Protein AF-A0A920UH11-F1 (afdb_monomer)

Radius of gyration: 22.82 Å; Cα contacts (8 Å, |Δi|>4): 153; chains: 1; bounding box: 63×45×61 Å

Foldseek 3Di:
DDQPCVPDDDDDDPQDPPDDDSGDDAAQQDPVSVVRCVVSVPDHDDQADPVQAGDQVPPPRHRPHPVVCVVVVVVVCVVVVNDPDDDDDDDDFDADPPPRHGDTRHDDDFDWDQLVVCLVVVLVVLVVDDDVVPCCSCPVVNVCSVVDDIDGDDDPDDDDDDQQWDADPVGDIDGQPDPVSVQVVVVHDDD

Nearest PDB structures (foldseek):
  8c9d-assembly1_A  TM=9.570E-01  e=4.163E-14  Priestia megaterium
  8c8w-assembly1_A  TM=9.547E-01  e=8.029E-14  Priestia megaterium
  8c8v-assembly1_A  TM=9.564E-01  e=8.574E-14  Priestia megaterium NBRC 15308 = ATCC 14581
  7d5c-assembly1_A  TM=7.296E-01  e=5.800E-15  Saccharomyces cerevisiae S288C
  8c8u-assembly1_A  TM=7.149E-01  e=2.014E-13  Priestia megaterium

Secondary structure (DSSP, 8-state):
---TTTT-PPP-S---SSSTTS-----TTSHHHHHHHHHTTPPP---B-TTSBB-GGGGGGTT-BHHHHHHHHHHHHHHTT--S----------B-TTT-PBP--------EE--GGGHHHHHHHHTTS--SSTHHHHTHHHHHHHTPPPEE-----SSSPPP-EEE-TT--EEE---HHHHHHHHTS---

Sequence (191 aa):
MDSDHEWSVQLDNYVSDDSGTGLVHLACFGEDDVRIFQRENIPVFDPVDDEGNFLDYMGFIARKNIKDADKLIIQRLKEEGKMFLHETIQHSYPFCWRTDTPLIYKPISTWFVNVEAIKEKMYTHNKTVHWVPGHIRDGRFGKWLENARDWAISRNRFWGTPIPVWKSEDSKVLCVGSVEELEKLTGGKNQ

pLDDT: mean 91.64, std 8.7, range [41.75, 97.62]

Structure (mmCIF, N/CA/C/O backbone):
data_AF-A0A920UH11-F1
#
_entry.id   AF-A0A920UH11-F1
#
loop_
_atom_site.group_PDB
_atom_site.id
_atom_site.type_symbol
_atom_site.label_atom_id
_atom_site.label_alt_id
_atom_site.label_comp_id
_atom_site.label_asym_id
_atom_site.label_entity_id
_atom_site.label_seq_id
_atom_site.pdbx_PDB_ins_code
_atom_site.Cartn_x
_atom_site.Cartn_y
_atom_site.Cartn_z
_atom_site.occupancy
_atom_site.B_iso_or_equiv
_atom_site.auth_seq_id
_atom_site.auth_comp_id
_atom_site.auth_asym_id
_atom_site.auth_atom_id
_atom_site.pdbx_PDB_model_num
ATOM 1 N N . MET A 1 1 ? 0.953 21.624 11.795 1.00 42.09 1 MET A N 1
ATOM 2 C CA . MET A 1 1 ? 0.172 22.503 10.907 1.00 42.09 1 MET A CA 1
ATOM 3 C C . MET A 1 1 ? -1.150 21.797 10.825 1.00 42.09 1 MET A C 1
ATOM 5 O O . MET A 1 1 ? -1.257 20.893 10.013 1.00 42.09 1 MET A O 1
ATOM 9 N N . ASP A 1 2 ? -2.044 22.105 11.759 1.00 49.00 2 ASP A N 1
ATOM 10 C CA . ASP A 1 2 ? -3.350 21.457 11.825 1.00 49.00 2 ASP A CA 1
ATOM 11 C C . ASP A 1 2 ? -4.156 21.993 10.645 1.00 49.00 2 ASP A C 1
ATOM 13 O O . ASP A 1 2 ? -4.376 23.203 10.538 1.00 49.00 2 ASP A O 1
ATOM 17 N N . SER A 1 3 ? -4.499 21.125 9.701 1.00 58.59 3 SER A N 1
ATOM 18 C CA . SER A 1 3 ? -5.515 21.464 8.710 1.00 58.59 3 SER A CA 1
ATOM 19 C C . SER A 1 3 ? -6.878 21.482 9.406 1.00 58.59 3 SER A C 1
ATOM 21 O O . SER A 1 3 ? -7.161 20.616 10.233 1.00 58.59 3 SER A O 1
ATOM 23 N N . ASP A 1 4 ? -7.764 22.411 9.037 1.00 63.53 4 ASP A N 1
ATOM 24 C CA . ASP A 1 4 ? -9.154 22.446 9.537 1.00 63.53 4 ASP A CA 1
ATOM 25 C C . ASP A 1 4 ? -9.953 21.167 9.183 1.00 63.53 4 ASP A C 1
ATOM 27 O O . ASP A 1 4 ? -11.093 20.986 9.612 1.00 63.53 4 ASP A O 1
ATOM 31 N N . HIS A 1 5 ? -9.356 20.271 8.391 1.00 69.62 5 HIS A N 1
ATOM 32 C CA . HIS A 1 5 ? -9.914 18.998 7.958 1.00 69.62 5 HIS A CA 1
ATOM 33 C C . HIS A 1 5 ? -9.485 17.808 8.830 1.00 69.62 5 HIS A C 1
ATOM 35 O O . HIS A 1 5 ? -10.079 16.729 8.715 1.00 69.62 5 HIS A O 1
ATOM 41 N N . GLU A 1 6 ? -8.511 17.977 9.728 1.00 70.56 6 GLU A N 1
ATOM 42 C CA . GLU A 1 6 ? -8.125 16.935 10.678 1.00 70.56 6 GLU A CA 1
ATOM 43 C C . GLU A 1 6 ? -9.295 16.613 11.619 1.00 70.56 6 GLU A C 1
ATOM 45 O O . GLU A 1 6 ? -9.895 17.497 12.225 1.00 70.56 6 GLU A O 1
ATOM 50 N N . TRP A 1 7 ? -9.638 15.324 11.730 1.00 82.56 7 TRP A N 1
ATOM 51 C CA . TRP A 1 7 ? -10.751 14.827 12.559 1.00 82.56 7 TRP A CA 1
ATOM 52 C C . TRP A 1 7 ? -12.154 15.283 12.120 1.00 82.56 7 TRP A C 1
ATOM 54 O O . TRP A 1 7 ? -13.072 15.361 12.938 1.00 82.56 7 TRP A O 1
ATOM 64 N N . SER A 1 8 ? -12.344 15.534 10.823 1.00 89.00 8 SER A N 1
ATOM 65 C CA . SER A 1 8 ? -13.648 15.845 10.222 1.00 89.00 8 SER A CA 1
ATOM 66 C C . SER A 1 8 ? -14.158 14.720 9.309 1.00 89.00 8 SER A C 1
ATOM 68 O O . SER A 1 8 ? -13.397 13.861 8.860 1.00 89.00 8 SER A O 1
ATOM 70 N N . VAL A 1 9 ? -15.470 14.698 9.049 1.00 92.56 9 VAL A N 1
ATOM 71 C CA . VAL A 1 9 ? -16.088 13.717 8.143 1.00 92.56 9 VAL A CA 1
ATOM 72 C C . VAL A 1 9 ? -15.814 14.117 6.699 1.00 92.56 9 VAL A C 1
ATOM 74 O O . VAL A 1 9 ? -16.154 15.226 6.291 1.00 92.56 9 VAL A O 1
ATOM 77 N N . GLN A 1 10 ? -15.258 13.186 5.927 1.00 93.38 10 GLN A N 1
ATOM 78 C CA . GLN A 1 10 ? -14.984 13.372 4.507 1.00 93.38 10 GLN A CA 1
ATOM 79 C C . GLN A 1 10 ? -16.017 12.649 3.651 1.00 93.38 10 GLN A C 1
ATOM 81 O O . GLN A 1 10 ? -16.439 11.538 3.969 1.00 93.38 10 GLN A O 1
ATOM 86 N N . LEU A 1 11 ? -16.410 13.285 2.548 1.00 92.88 11 LEU A N 1
ATOM 87 C CA . LEU A 1 11 ? -17.305 12.687 1.563 1.00 92.88 11 LEU A CA 1
ATOM 88 C C . LEU A 1 11 ? -16.487 11.970 0.492 1.00 92.88 11 LEU A C 1
ATOM 90 O O . LEU A 1 11 ? -15.536 12.534 -0.056 1.00 92.88 11 LEU A O 1
ATOM 94 N N . ASP A 1 12 ? -16.869 10.738 0.172 1.00 93.75 12 ASP A N 1
ATOM 95 C CA . ASP A 1 12 ? -16.321 9.999 -0.957 1.00 93.75 12 ASP A CA 1
ATOM 96 C C . ASP A 1 12 ? -17.316 8.945 -1.463 1.00 93.75 12 ASP A C 1
ATOM 98 O O . ASP A 1 12 ? -18.216 8.530 -0.737 1.00 93.75 12 ASP A O 1
ATOM 102 N N . ASN A 1 13 ? -17.152 8.523 -2.716 1.00 92.69 13 ASN A N 1
ATOM 103 C CA . ASN A 1 13 ? -18.063 7.602 -3.394 1.00 92.69 13 ASN A CA 1
ATOM 104 C C . ASN A 1 13 ? -17.600 6.138 -3.321 1.00 92.69 13 ASN A C 1
ATOM 106 O O . ASN A 1 13 ? -18.297 5.271 -3.838 1.00 92.69 13 ASN A O 1
ATOM 110 N N . TYR A 1 14 ? -16.429 5.850 -2.737 1.00 92.62 14 TYR A N 1
ATOM 111 C CA . TYR A 1 14 ? -15.944 4.467 -2.603 1.00 92.62 14 TYR A CA 1
ATOM 112 C C . TYR A 1 14 ? -16.672 3.673 -1.504 1.00 92.62 14 TYR A C 1
ATOM 114 O O . TYR A 1 14 ? -16.590 2.447 -1.475 1.00 92.62 14 TYR A O 1
ATOM 122 N N . VAL A 1 15 ? -17.372 4.364 -0.599 1.00 92.94 15 VAL A N 1
ATOM 123 C CA . VAL A 1 15 ? -18.120 3.743 0.498 1.00 92.94 15 VAL A CA 1
ATOM 124 C C . VAL A 1 15 ? -19.379 3.070 -0.048 1.00 92.94 15 VAL A C 1
ATOM 126 O O . VAL A 1 15 ? -20.168 3.692 -0.758 1.00 92.94 15 VAL A O 1
ATOM 129 N N . SER A 1 16 ? -19.571 1.804 0.311 1.00 91.69 16 SER A N 1
ATOM 130 C CA . SER A 1 16 ? -20.694 0.964 -0.107 1.00 91.69 16 SER A CA 1
ATOM 131 C C . SER A 1 16 ? -21.642 0.637 1.053 1.00 91.69 16 SER A C 1
ATOM 133 O O . SER A 1 16 ? -21.318 0.826 2.227 1.00 91.69 16 SER A O 1
ATOM 135 N N . ASP A 1 17 ? -22.835 0.142 0.719 1.00 92.12 17 ASP A N 1
ATOM 136 C CA . ASP A 1 17 ? -23.864 -0.326 1.656 1.00 92.12 17 ASP A CA 1
ATOM 137 C C . ASP A 1 17 ? -23.875 -1.858 1.836 1.00 92.12 17 ASP A C 1
ATOM 139 O O . ASP A 1 17 ? -24.726 -2.403 2.539 1.00 92.12 17 ASP A O 1
ATOM 143 N N . ASP A 1 18 ? -22.919 -2.559 1.224 1.00 91.81 18 ASP A N 1
ATOM 144 C CA . ASP A 1 18 ? -22.803 -4.019 1.251 1.00 91.81 18 ASP A CA 1
ATOM 145 C C . ASP A 1 18 ? -22.016 -4.558 2.460 1.00 91.81 18 ASP A C 1
ATOM 147 O O . ASP A 1 18 ? -22.074 -5.755 2.751 1.00 91.81 18 ASP A O 1
ATOM 151 N N . SER A 1 19 ? -21.280 -3.697 3.172 1.00 87.06 19 SER A N 1
ATOM 152 C CA . SER A 1 19 ? -20.404 -4.085 4.278 1.00 87.06 19 SER A CA 1
ATOM 153 C C . SER A 1 19 ? -20.164 -2.944 5.275 1.00 87.06 19 SER A C 1
ATOM 155 O O . SER A 1 19 ? -20.128 -1.766 4.926 1.00 87.06 19 SER A O 1
ATOM 157 N N . GLY A 1 20 ? -19.945 -3.302 6.543 1.00 90.75 20 GLY A N 1
ATOM 158 C CA . GLY A 1 20 ? -19.651 -2.347 7.611 1.00 90.75 20 GLY A CA 1
ATOM 159 C C . GLY A 1 20 ? -20.877 -1.542 8.046 1.00 90.75 20 GLY A C 1
ATOM 160 O O . GLY A 1 20 ? -21.952 -2.096 8.259 1.00 90.75 20 GLY A O 1
ATOM 161 N N . THR A 1 21 ? -20.697 -0.237 8.253 1.00 93.56 21 THR A N 1
ATOM 162 C CA . THR A 1 21 ? -21.722 0.662 8.821 1.00 93.56 21 THR A CA 1
ATOM 163 C C . THR A 1 21 ? -22.075 1.841 7.911 1.00 93.56 21 THR A C 1
ATOM 165 O O . THR A 1 21 ? -22.854 2.704 8.313 1.00 93.56 21 THR A O 1
ATOM 168 N N . GLY A 1 22 ? -21.472 1.927 6.721 1.00 93.69 22 GLY A N 1
ATOM 169 C CA . GLY A 1 22 ? -21.525 3.120 5.867 1.00 93.69 22 GLY A CA 1
ATOM 170 C C . GLY A 1 22 ? -20.644 4.285 6.348 1.00 93.69 22 GLY A C 1
ATOM 171 O O . GLY A 1 22 ? -20.637 5.341 5.723 1.00 93.69 22 GLY A O 1
ATOM 172 N N . LEU A 1 23 ? -19.884 4.108 7.437 1.00 93.31 23 LEU A N 1
ATOM 173 C CA . LEU A 1 23 ? -18.841 5.032 7.893 1.00 93.31 23 LEU A CA 1
ATOM 174 C C . LEU A 1 23 ? -17.500 4.297 7.935 1.00 93.31 23 LEU A C 1
ATOM 176 O O . LEU A 1 23 ? -17.377 3.266 8.597 1.00 93.31 23 LEU A O 1
ATOM 180 N N . VAL A 1 24 ? -16.492 4.841 7.253 1.00 95.50 24 VAL A N 1
ATOM 181 C CA . VAL A 1 24 ? -15.170 4.215 7.125 1.00 95.50 24 VAL A CA 1
ATOM 182 C C . VAL A 1 24 ? -14.122 5.057 7.847 1.00 95.50 24 VAL A C 1
ATOM 184 O O . VAL A 1 24 ? -14.056 6.274 7.680 1.00 95.50 24 VAL A O 1
ATOM 187 N N . HIS A 1 25 ? -13.316 4.407 8.688 1.00 94.75 25 HIS A N 1
ATOM 188 C CA . HIS A 1 25 ? -12.160 5.037 9.320 1.00 94.75 25 HIS A CA 1
ATOM 189 C C . HIS A 1 25 ? -11.059 5.259 8.279 1.00 94.75 25 HIS A C 1
ATOM 191 O O . HIS A 1 25 ? -10.667 4.306 7.614 1.00 94.75 25 HIS A O 1
ATOM 197 N N . LEU A 1 26 ? -10.549 6.489 8.184 1.00 94.00 26 LEU A N 1
ATOM 198 C CA . LEU A 1 26 ? -9.452 6.838 7.282 1.00 94.00 26 LEU A CA 1
ATOM 199 C C . LEU A 1 26 ? -8.096 6.742 7.991 1.00 94.00 26 LEU A C 1
ATOM 201 O O . LEU A 1 26 ? -7.896 7.365 9.039 1.00 94.00 26 LEU A O 1
ATOM 205 N N . ALA A 1 27 ? -7.150 6.027 7.384 1.00 93.25 27 ALA A N 1
ATOM 206 C CA . ALA A 1 27 ? -5.756 5.951 7.812 1.00 93.25 27 ALA A CA 1
ATOM 207 C C . ALA A 1 27 ? -4.816 5.866 6.598 1.00 93.25 27 ALA A C 1
ATOM 209 O O . ALA A 1 27 ? -5.194 5.408 5.531 1.00 93.25 27 ALA A O 1
ATOM 210 N N . CYS A 1 28 ? -3.536 6.217 6.740 1.00 92.50 28 CYS A N 1
ATOM 211 C CA . CYS A 1 28 ? -2.596 6.229 5.605 1.00 92.50 28 CYS A CA 1
ATOM 212 C C . CYS A 1 28 ? -2.277 4.849 4.983 1.00 92.50 28 CYS A C 1
ATOM 214 O O . CYS A 1 28 ? -1.432 4.746 4.096 1.00 92.50 28 CYS A O 1
ATOM 216 N N . PHE A 1 29 ? -2.937 3.790 5.444 1.00 94.38 29 PHE A N 1
ATOM 217 C CA . PHE A 1 29 ? -2.728 2.405 5.042 1.00 94.38 29 PHE A CA 1
ATOM 218 C C . PHE A 1 29 ? -3.703 1.946 3.940 1.00 94.38 29 PHE A C 1
ATOM 220 O O . PHE A 1 29 ? -3.725 0.766 3.608 1.00 94.38 29 PHE A O 1
ATOM 227 N N . GLY A 1 30 ? -4.508 2.845 3.365 1.00 93.06 30 GLY A N 1
ATOM 228 C CA . GLY A 1 30 ? -5.379 2.579 2.213 1.00 93.06 30 GLY A CA 1
ATOM 229 C C . GLY A 1 30 ? -5.082 3.514 1.036 1.00 93.06 30 GLY A C 1
ATOM 230 O O . GLY A 1 30 ? -4.747 4.678 1.237 1.00 93.06 30 GLY A O 1
ATOM 231 N N . GLU A 1 31 ? -5.211 3.024 -0.202 1.00 91.69 31 GLU A N 1
ATOM 232 C CA . GLU A 1 31 ? -5.031 3.855 -1.409 1.00 91.69 31 GLU A CA 1
ATOM 233 C C . GLU A 1 31 ? -6.079 4.979 -1.473 1.00 91.69 31 GLU A C 1
ATOM 235 O O . GLU A 1 31 ? -5.727 6.143 -1.677 1.00 91.69 31 GLU A O 1
ATOM 240 N N . ASP A 1 32 ? -7.351 4.646 -1.232 1.00 93.69 32 ASP A N 1
ATOM 241 C CA . ASP A 1 32 ? -8.444 5.621 -1.184 1.00 93.69 32 ASP A CA 1
ATOM 242 C C . ASP A 1 32 ? -8.276 6.637 -0.049 1.00 93.69 32 ASP A C 1
ATOM 244 O O . ASP A 1 32 ? -8.509 7.830 -0.247 1.00 93.69 32 ASP A O 1
ATOM 248 N N . ASP A 1 33 ? -7.789 6.197 1.109 1.00 94.12 33 ASP A N 1
ATOM 249 C CA . ASP A 1 33 ? -7.547 7.065 2.259 1.00 94.12 33 ASP A CA 1
ATOM 250 C C . ASP A 1 33 ? -6.440 8.080 1.958 1.00 94.12 33 ASP A C 1
ATOM 252 O O . ASP A 1 33 ? -6.604 9.275 2.204 1.00 94.12 33 ASP A O 1
ATOM 256 N N . VAL A 1 34 ? -5.334 7.634 1.349 1.00 92.31 34 VAL A N 1
ATOM 257 C CA . VAL A 1 34 ? -4.245 8.523 0.916 1.00 92.31 34 VAL A CA 1
ATOM 258 C C . VAL A 1 34 ? -4.724 9.491 -0.168 1.00 92.31 34 VAL A C 1
ATOM 260 O O . VAL A 1 34 ? -4.355 10.666 -0.134 1.00 92.31 34 VAL A O 1
ATOM 263 N N . ARG A 1 35 ? -5.580 9.050 -1.099 1.00 93.69 35 ARG A N 1
ATOM 264 C CA . ARG A 1 35 ? -6.206 9.932 -2.099 1.00 93.69 35 ARG A CA 1
ATOM 265 C C . ARG A 1 35 ? -7.044 11.027 -1.435 1.00 93.69 35 ARG A C 1
ATOM 267 O O . ARG A 1 35 ? -6.962 12.183 -1.848 1.00 93.69 35 ARG A O 1
ATOM 274 N N . ILE A 1 36 ? -7.831 10.689 -0.412 1.00 93.62 36 ILE A N 1
ATOM 275 C CA .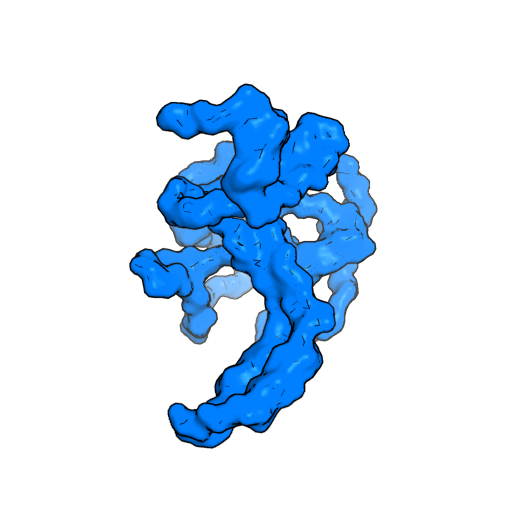 ILE A 1 36 ? -8.615 11.668 0.356 1.00 93.62 36 ILE A CA 1
ATOM 276 C C . ILE A 1 36 ? -7.687 12.602 1.132 1.00 93.62 36 ILE A C 1
ATOM 278 O O . ILE A 1 36 ? -7.887 13.813 1.098 1.00 93.62 36 ILE A O 1
ATOM 282 N N . PHE A 1 37 ? -6.631 12.076 1.758 1.00 92.94 37 PHE A N 1
ATOM 283 C CA . PHE A 1 37 ? -5.662 12.898 2.481 1.00 92.94 37 PHE A CA 1
ATOM 284 C C . PHE A 1 37 ? -5.003 13.927 1.562 1.00 92.94 37 PHE A C 1
ATOM 286 O O . PHE A 1 37 ? -4.892 15.092 1.924 1.00 92.94 37 PHE A O 1
ATOM 293 N N . GLN A 1 38 ? -4.635 13.535 0.343 1.00 91.81 38 GLN A N 1
ATOM 294 C CA . GLN A 1 38 ? -4.093 14.458 -0.654 1.00 91.81 38 GLN A CA 1
ATOM 295 C C . GLN A 1 38 ? -5.121 15.499 -1.109 1.00 91.81 38 GLN A C 1
ATOM 297 O O . GLN A 1 38 ? -4.780 16.674 -1.226 1.00 91.81 38 GLN A O 1
ATOM 302 N N . ARG A 1 39 ? -6.371 15.082 -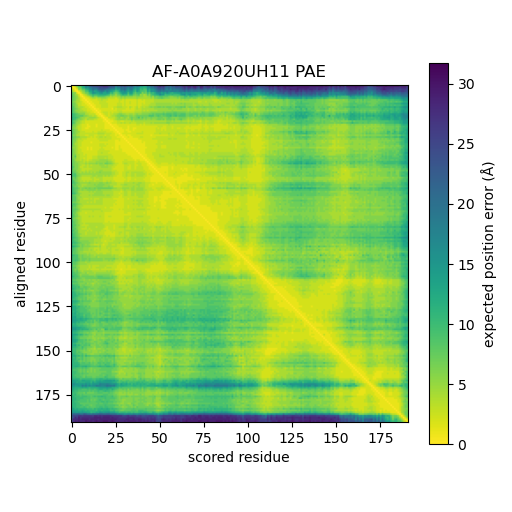1.361 1.00 93.12 39 ARG A N 1
ATOM 303 C CA . ARG A 1 39 ? -7.455 15.974 -1.803 1.00 93.12 39 ARG A CA 1
ATOM 304 C C . ARG A 1 39 ? -7.756 17.063 -0.774 1.00 93.12 39 ARG A C 1
ATOM 306 O O . ARG A 1 39 ? -7.920 18.217 -1.151 1.00 93.12 39 ARG A O 1
ATOM 313 N N . GLU A 1 40 ? -7.815 16.681 0.496 1.00 92.06 40 GLU A N 1
ATOM 314 C CA . GLU A 1 40 ? -8.193 17.550 1.619 1.00 92.06 40 GLU A CA 1
ATOM 315 C C . GLU A 1 40 ? -6.978 18.164 2.334 1.00 92.06 40 GLU A C 1
ATOM 317 O O . GLU A 1 40 ? -7.123 18.853 3.341 1.00 92.06 40 GLU A O 1
ATOM 322 N N . ASN A 1 41 ? -5.766 17.915 1.822 1.00 90.94 41 ASN A N 1
ATOM 323 C CA . ASN A 1 41 ? -4.502 18.367 2.405 1.00 90.94 41 ASN A CA 1
ATOM 324 C C . ASN A 1 41 ? -4.313 17.943 3.881 1.00 90.94 41 ASN A C 1
ATOM 326 O O . ASN A 1 41 ? -3.781 18.696 4.698 1.00 90.94 41 ASN A O 1
ATOM 330 N N . ILE A 1 42 ? -4.742 16.724 4.212 1.00 90.62 42 ILE A N 1
ATOM 331 C CA . ILE A 1 42 ? -4.547 16.099 5.523 1.00 90.62 42 ILE A CA 1
ATOM 332 C C . ILE A 1 42 ? -3.130 15.500 5.573 1.00 90.62 42 ILE A C 1
ATOM 334 O O . ILE A 1 42 ? -2.731 14.775 4.653 1.00 90.62 42 ILE A O 1
ATOM 338 N N . PRO A 1 43 ? -2.346 15.763 6.632 1.00 89.69 43 PRO A N 1
ATOM 339 C CA . PRO A 1 43 ? -1.007 15.208 6.761 1.00 89.69 43 PRO A CA 1
ATOM 340 C C . PRO A 1 43 ? -1.036 13.681 6.916 1.00 89.69 43 PRO A C 1
ATOM 342 O O . PRO A 1 43 ? -1.820 13.114 7.676 1.00 89.69 43 PRO A O 1
ATOM 345 N N . VAL A 1 44 ? -0.119 13.005 6.222 1.00 89.44 44 VAL A N 1
ATOM 346 C CA . VAL A 1 44 ? 0.083 11.560 6.366 1.00 89.44 44 VAL A CA 1
ATOM 347 C C . VAL A 1 44 ? 0.794 11.281 7.688 1.00 89.44 44 VAL A C 1
ATOM 349 O O . VAL A 1 44 ? 1.923 11.723 7.903 1.00 89.44 44 VAL A O 1
ATOM 352 N N . PHE A 1 45 ? 0.144 10.506 8.551 1.00 89.44 45 PHE A N 1
ATOM 353 C CA . PHE A 1 45 ? 0.707 10.036 9.810 1.00 89.44 45 PHE A CA 1
ATOM 354 C C . PHE A 1 45 ? 0.925 8.526 9.755 1.00 89.44 45 PHE A C 1
ATOM 356 O O . PHE A 1 45 ? -0.036 7.757 9.728 1.00 89.44 45 PHE A O 1
ATOM 363 N N . ASP A 1 46 ? 2.191 8.113 9.739 1.00 93.50 46 ASP A N 1
ATOM 364 C CA . ASP A 1 46 ? 2.596 6.710 9.713 1.00 93.50 46 ASP A CA 1
ATOM 365 C C . ASP A 1 46 ? 3.295 6.323 11.034 1.00 93.50 46 ASP A C 1
ATOM 367 O O . ASP A 1 46 ? 4.456 6.686 11.251 1.00 93.50 46 ASP A O 1
ATOM 371 N N . PRO A 1 47 ? 2.594 5.623 11.946 1.00 94.56 47 PRO A N 1
ATOM 372 C CA . PRO A 1 47 ? 3.122 5.252 13.257 1.00 94.56 47 PRO A CA 1
ATOM 373 C C . PRO A 1 47 ? 3.919 3.943 13.283 1.00 94.56 47 PRO A C 1
ATOM 375 O O . PRO A 1 47 ? 4.236 3.458 14.371 1.00 94.56 47 PRO A O 1
ATOM 378 N N . VAL A 1 48 ? 4.195 3.332 12.130 1.00 95.69 48 VAL A N 1
ATOM 379 C CA . VAL A 1 48 ? 4.830 2.011 12.037 1.00 95.69 48 VAL A CA 1
ATOM 380 C C . VAL A 1 48 ? 6.224 2.163 11.421 1.00 95.69 48 VAL A C 1
ATOM 382 O O . VAL A 1 48 ? 6.438 3.022 10.570 1.00 95.69 48 VAL A O 1
ATOM 385 N N . ASP A 1 49 ? 7.192 1.354 11.826 1.00 94.56 49 ASP A N 1
ATOM 386 C CA . ASP A 1 49 ? 8.512 1.297 11.190 1.00 94.56 49 ASP A CA 1
ATOM 387 C C . ASP A 1 49 ? 8.544 0.331 9.984 1.00 94.56 49 ASP A C 1
ATOM 389 O O . ASP A 1 49 ? 7.523 -0.227 9.570 1.00 94.56 49 ASP A O 1
ATOM 393 N N . ASP A 1 50 ? 9.724 0.151 9.386 1.00 92.12 50 ASP A N 1
ATOM 394 C CA . ASP A 1 50 ? 9.930 -0.748 8.241 1.00 92.12 50 ASP A CA 1
ATOM 395 C C . ASP A 1 50 ? 9.850 -2.242 8.615 1.00 92.12 50 ASP A C 1
ATOM 397 O O . ASP A 1 50 ? 9.719 -3.095 7.734 1.00 92.12 50 ASP A O 1
ATOM 401 N N . GLU A 1 51 ? 9.910 -2.576 9.907 1.00 92.31 51 GLU A N 1
ATOM 402 C CA . GLU A 1 51 ? 9.787 -3.943 10.427 1.00 92.31 51 GLU A CA 1
ATOM 403 C C . GLU A 1 51 ? 8.337 -4.303 10.797 1.00 92.31 51 GLU A C 1
ATOM 405 O O . GLU A 1 51 ? 8.045 -5.444 11.166 1.00 92.31 51 GLU A O 1
ATOM 410 N N . GLY A 1 52 ? 7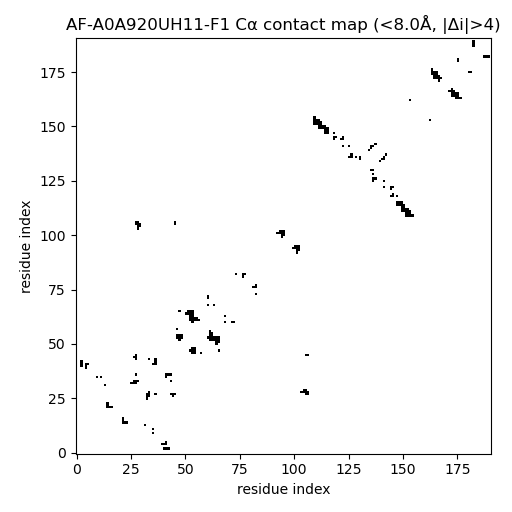.404 -3.356 10.664 1.00 94.31 52 GLY A N 1
ATOM 411 C CA . GLY A 1 52 ? 6.003 -3.556 11.024 1.00 94.31 52 GLY A CA 1
ATOM 412 C C . GLY A 1 52 ? 5.740 -3.418 12.524 1.00 94.31 52 GLY A C 1
ATOM 413 O O . GLY A 1 52 ? 4.755 -3.973 13.019 1.00 94.31 52 GLY A O 1
ATOM 414 N N . ASN A 1 53 ? 6.601 -2.704 13.253 1.00 96.75 53 ASN A N 1
ATOM 415 C CA . ASN A 1 53 ? 6.422 -2.401 14.668 1.00 96.75 53 ASN A CA 1
ATOM 416 C C . ASN A 1 53 ? 5.985 -0.949 14.869 1.00 96.75 53 ASN A C 1
ATOM 418 O O . ASN A 1 53 ? 6.381 -0.049 14.133 1.00 96.75 53 ASN A O 1
ATOM 422 N N . PHE A 1 54 ? 5.167 -0.699 15.888 1.00 97.38 54 PHE A N 1
ATOM 423 C CA . PHE A 1 54 ? 4.796 0.665 16.258 1.00 97.38 54 PHE A CA 1
ATOM 424 C C . PHE A 1 54 ? 5.994 1.452 16.807 1.00 97.38 54 PHE A C 1
ATOM 426 O O . PHE A 1 54 ? 6.774 0.935 17.607 1.00 97.38 54 PHE A O 1
ATOM 433 N N . LEU A 1 55 ? 6.092 2.729 16.437 1.00 96.88 55 LEU A N 1
ATOM 434 C CA . LEU A 1 55 ? 7.152 3.637 16.878 1.00 96.88 55 LEU A CA 1
ATOM 435 C C . LEU A 1 55 ? 7.090 3.921 18.390 1.00 96.88 55 LEU A C 1
ATOM 437 O O . LEU A 1 55 ? 6.047 3.799 19.034 1.00 96.88 55 LEU A O 1
ATOM 441 N N . ASP A 1 56 ? 8.220 4.347 18.962 1.00 96.50 56 ASP A N 1
ATOM 442 C CA . ASP A 1 56 ? 8.407 4.518 20.414 1.00 96.50 56 ASP A CA 1
ATOM 443 C C . ASP A 1 56 ? 7.391 5.460 21.079 1.00 96.50 56 ASP A C 1
ATOM 445 O O . ASP A 1 56 ? 7.036 5.282 22.244 1.00 96.50 56 ASP A O 1
ATOM 449 N N . TYR A 1 57 ? 6.890 6.449 20.342 1.00 94.94 57 TYR A N 1
ATOM 450 C CA . TYR A 1 57 ? 5.926 7.421 20.855 1.00 94.94 57 TYR A CA 1
ATOM 451 C C . TYR A 1 57 ? 4.484 6.883 20.923 1.00 94.94 57 TYR A C 1
ATOM 453 O O . TYR A 1 57 ? 3.608 7.565 21.450 1.00 94.94 57 TYR A O 1
ATOM 461 N N . MET A 1 58 ? 4.216 5.658 20.451 1.00 95.94 58 MET A N 1
ATOM 462 C CA . MET A 1 58 ? 2.874 5.051 20.426 1.00 95.94 58 MET A CA 1
ATOM 463 C C . MET A 1 58 ? 2.416 4.478 21.782 1.00 95.94 58 MET A C 1
ATOM 465 O O . MET A 1 58 ? 1.441 3.729 21.868 1.00 95.94 58 MET A O 1
ATOM 469 N N . GLY A 1 59 ? 3.100 4.830 22.873 1.00 95.62 59 GLY A N 1
ATOM 470 C CA . GLY A 1 59 ? 2.667 4.537 24.237 1.00 95.62 59 GLY A CA 1
ATOM 471 C C . GLY A 1 59 ? 2.568 3.039 24.532 1.00 95.62 59 GLY A C 1
ATOM 472 O O . GLY A 1 59 ? 3.547 2.308 24.427 1.00 95.62 59 GLY A O 1
ATOM 473 N N . PHE A 1 60 ? 1.382 2.566 24.927 1.00 95.75 60 PHE A N 1
ATOM 474 C CA . PHE A 1 60 ? 1.176 1.187 25.398 1.00 95.75 60 PHE A CA 1
ATOM 475 C C . PHE A 1 60 ? 1.385 0.103 24.321 1.00 95.75 60 PHE A C 1
ATOM 477 O O . PHE A 1 60 ? 1.542 -1.074 24.656 1.00 95.75 60 PHE A O 1
ATOM 484 N N . ILE A 1 61 ? 1.412 0.494 23.043 1.00 97.50 61 ILE A N 1
ATOM 485 C CA . ILE A 1 61 ? 1.715 -0.388 21.907 1.00 97.50 61 ILE A CA 1
ATOM 486 C C . ILE A 1 61 ? 3.101 -0.145 21.300 1.00 97.50 61 ILE A C 1
ATOM 488 O O . ILE A 1 61 ? 3.446 -0.809 20.328 1.00 97.50 61 ILE A O 1
ATOM 492 N N . ALA A 1 62 ? 3.911 0.750 21.874 1.00 97.31 62 ALA A N 1
ATOM 493 C CA . ALA A 1 62 ? 5.258 1.036 21.385 1.00 97.31 62 ALA A CA 1
ATOM 494 C C . ALA A 1 62 ? 6.097 -0.245 21.219 1.00 97.31 62 ALA A C 1
ATOM 496 O O . ALA A 1 62 ? 6.088 -1.130 22.083 1.00 97.31 62 ALA A O 1
ATOM 497 N N . ARG A 1 63 ? 6.825 -0.328 20.099 1.00 96.62 63 ARG A N 1
ATOM 498 C CA . ARG A 1 63 ? 7.690 -1.444 19.671 1.00 96.62 63 ARG A CA 1
ATOM 499 C C . ARG A 1 63 ? 6.997 -2.788 19.460 1.00 96.62 63 ARG A C 1
ATOM 501 O O . ARG A 1 63 ? 7.672 -3.792 19.250 1.00 96.62 63 ARG A O 1
ATOM 508 N N . LYS A 1 64 ? 5.668 -2.854 19.539 1.00 97.25 64 LYS A N 1
ATOM 509 C CA . LYS A 1 64 ? 4.938 -4.094 19.263 1.00 97.25 64 LYS A CA 1
ATOM 510 C C . LYS A 1 64 ? 4.688 -4.223 17.776 1.00 97.25 64 LYS A C 1
ATOM 512 O O . LYS A 1 64 ? 4.359 -3.233 17.122 1.00 97.25 64 LYS A O 1
ATOM 517 N N . ASN A 1 65 ? 4.770 -5.452 17.278 1.00 96.62 65 ASN A N 1
ATOM 518 C CA . ASN A 1 65 ? 4.302 -5.756 15.940 1.00 96.62 65 ASN A CA 1
ATOM 519 C C . ASN A 1 65 ? 2.810 -5.420 15.826 1.00 96.62 65 ASN A C 1
ATOM 521 O O . ASN A 1 65 ? 2.038 -5.651 16.762 1.00 96.62 65 ASN A O 1
ATOM 525 N N . ILE A 1 66 ? 2.405 -4.912 14.666 1.00 95.69 66 ILE A N 1
ATOM 526 C CA . ILE A 1 66 ? 1.021 -4.528 14.373 1.00 95.69 66 ILE A CA 1
ATOM 527 C C . ILE A 1 66 ? -0.020 -5.595 14.753 1.00 95.69 66 ILE A C 1
ATOM 529 O O . ILE A 1 66 ? -1.045 -5.256 15.334 1.00 95.69 66 ILE A O 1
ATOM 533 N N . LYS A 1 67 ? 0.249 -6.886 14.511 1.00 94.50 67 LYS A N 1
ATOM 534 C CA . LYS A 1 67 ? -0.697 -7.974 14.814 1.00 94.50 67 LYS A CA 1
ATOM 535 C C . LYS A 1 67 ? -0.741 -8.326 16.298 1.00 94.50 67 LYS A C 1
ATOM 537 O O . LYS A 1 67 ? -1.786 -8.717 16.813 1.00 94.50 67 LYS A O 1
ATOM 542 N N . ASP A 1 68 ? 0.371 -8.157 17.007 1.00 95.62 68 ASP A N 1
ATOM 543 C CA . ASP A 1 68 ? 0.414 -8.360 18.457 1.00 95.62 68 ASP A CA 1
ATOM 544 C C . ASP A 1 68 ? -0.280 -7.216 19.208 1.00 95.62 68 ASP A C 1
ATOM 546 O O . ASP A 1 68 ? -0.854 -7.422 20.282 1.00 95.62 68 ASP A O 1
ATOM 550 N N . ALA A 1 69 ? -0.255 -6.010 18.636 1.00 97.25 69 ALA A N 1
ATOM 551 C CA . ALA A 1 69 ? -0.914 -4.834 19.184 1.00 97.25 69 ALA A CA 1
ATOM 552 C C . ALA A 1 69 ? -2.450 -4.912 19.115 1.00 97.25 69 ALA A C 1
ATOM 554 O O . ALA A 1 69 ? -3.100 -4.361 20.006 1.00 97.25 69 ALA A O 1
ATOM 555 N N . ASP A 1 70 ? -3.030 -5.633 18.144 1.00 96.25 70 ASP A N 1
ATOM 556 C CA . ASP A 1 70 ? -4.489 -5.759 17.957 1.00 96.25 70 ASP A CA 1
ATOM 557 C C . ASP A 1 70 ? -5.210 -6.112 19.270 1.00 96.25 70 ASP A C 1
ATOM 559 O O . ASP A 1 70 ? -6.173 -5.453 19.670 1.00 96.25 70 ASP A O 1
ATOM 563 N N . LYS A 1 71 ? -4.700 -7.107 20.010 1.00 96.00 71 LYS A N 1
ATOM 564 C CA . LYS A 1 71 ? -5.298 -7.555 21.282 1.00 96.00 71 LYS A CA 1
ATOM 565 C C . LYS A 1 71 ? -5.312 -6.454 22.343 1.00 96.00 71 LYS A C 1
ATOM 567 O O . LYS A 1 71 ? -6.291 -6.324 23.076 1.00 96.00 71 LYS A O 1
ATOM 572 N N . LEU A 1 72 ? -4.240 -5.667 22.421 1.00 97.19 72 LEU A N 1
ATOM 573 C CA . LEU A 1 72 ? -4.101 -4.587 23.397 1.00 97.19 72 LEU A CA 1
ATOM 574 C C . LEU A 1 72 ? -4.997 -3.402 23.042 1.00 97.19 72 LEU A C 1
ATOM 576 O O . LEU A 1 72 ? -5.623 -2.824 23.928 1.00 97.19 72 LEU A O 1
ATOM 580 N N . ILE A 1 73 ? -5.097 -3.068 21.754 1.00 97.25 73 ILE A N 1
ATOM 581 C CA . ILE A 1 73 ? -5.984 -2.010 21.258 1.00 97.25 73 ILE A CA 1
ATOM 582 C C . ILE A 1 73 ? -7.442 -2.380 21.555 1.00 97.25 73 ILE A C 1
ATOM 584 O O . ILE A 1 73 ? -8.179 -1.579 22.130 1.00 97.25 73 ILE A O 1
ATOM 588 N N . ILE A 1 74 ? -7.844 -3.618 21.250 1.00 97.06 74 ILE A N 1
ATOM 589 C CA . ILE A 1 74 ? -9.191 -4.127 21.542 1.00 97.06 74 ILE A CA 1
ATOM 590 C C . ILE A 1 74 ? -9.486 -4.069 23.044 1.00 97.06 74 ILE A C 1
ATOM 592 O O . ILE A 1 74 ? -10.568 -3.626 23.434 1.00 97.06 74 ILE A O 1
ATOM 596 N N . GLN A 1 75 ? -8.549 -4.509 23.889 1.00 97.00 75 GLN A N 1
ATOM 597 C CA . GLN A 1 75 ? -8.708 -4.450 25.342 1.00 97.00 75 GLN A CA 1
ATOM 598 C C . GLN A 1 75 ? -8.916 -3.006 25.812 1.00 97.00 75 GLN A C 1
ATOM 600 O O . GLN A 1 75 ? -9.876 -2.731 26.531 1.00 97.00 75 GLN A O 1
ATOM 605 N N . ARG A 1 76 ? -8.074 -2.076 25.353 1.00 97.38 76 ARG A N 1
ATOM 606 C CA . ARG A 1 76 ? -8.158 -0.669 25.744 1.00 97.38 76 ARG A CA 1
ATOM 607 C C . ARG A 1 76 ? -9.487 -0.035 25.337 1.00 97.38 76 ARG A C 1
ATOM 609 O O . ARG A 1 76 ? -10.116 0.638 26.147 1.00 97.38 76 ARG A O 1
ATOM 616 N N . LEU A 1 77 ? -9.950 -0.281 24.112 1.00 97.38 77 LEU A N 1
ATOM 617 C CA . LEU A 1 77 ? -11.231 0.241 23.625 1.00 97.38 77 LEU A CA 1
ATOM 618 C C . LEU A 1 77 ? -12.431 -0.316 24.407 1.00 97.38 77 LEU A C 1
ATOM 620 O O . LEU A 1 77 ? -13.415 0.400 24.602 1.00 97.38 77 LEU A O 1
ATOM 624 N N . LYS A 1 78 ? -12.354 -1.570 24.876 1.00 97.00 78 LYS A N 1
ATOM 625 C CA . LYS A 1 78 ? -13.363 -2.159 25.772 1.00 97.00 78 LYS A CA 1
ATOM 626 C C . LYS A 1 78 ? -13.353 -1.496 27.147 1.00 97.00 78 LYS A C 1
ATOM 628 O O . LYS A 1 78 ? -14.415 -1.129 27.637 1.00 97.00 78 LYS A O 1
ATOM 633 N N . GLU A 1 79 ? -12.177 -1.312 27.743 1.00 97.50 79 GLU A N 1
ATOM 634 C CA . GLU A 1 79 ? -12.015 -0.643 29.044 1.00 97.50 79 GLU A CA 1
ATOM 635 C C . GLU A 1 79 ? -12.491 0.817 29.014 1.00 97.50 79 GLU A C 1
ATOM 637 O O . GLU A 1 79 ? -13.064 1.301 29.986 1.00 97.50 79 GLU A O 1
ATOM 642 N N . GLU A 1 80 ? -12.304 1.511 27.889 1.00 97.62 80 GLU A N 1
ATOM 643 C CA . GLU A 1 80 ? -12.777 2.886 27.685 1.00 97.62 80 GLU A CA 1
ATOM 644 C C . GLU A 1 80 ? -14.268 2.987 27.307 1.00 97.62 80 GLU A C 1
ATOM 646 O O . GLU A 1 80 ? -14.775 4.095 27.139 1.00 97.62 80 GLU A O 1
ATOM 651 N N . GLY A 1 81 ? -14.979 1.866 27.132 1.00 97.62 81 GLY A N 1
ATOM 652 C CA . GLY A 1 81 ? -16.391 1.864 26.729 1.00 97.62 81 GLY A CA 1
ATOM 653 C C . GLY A 1 81 ? -16.648 2.348 25.294 1.00 97.62 81 GLY A C 1
ATOM 654 O O . GLY A 1 81 ? -17.774 2.708 24.964 1.00 97.62 81 GLY A O 1
ATOM 655 N N . LYS A 1 82 ? -15.621 2.358 24.433 1.00 96.94 82 LYS A N 1
ATOM 656 C CA . LYS A 1 82 ? -15.700 2.787 23.021 1.00 96.94 82 LYS A CA 1
ATOM 657 C C . LYS A 1 82 ? -15.949 1.635 22.041 1.00 96.94 82 LYS A C 1
ATOM 659 O O . LYS A 1 82 ? -16.057 1.856 20.839 1.00 96.94 82 LYS A O 1
ATOM 664 N N . MET A 1 83 ? -16.008 0.400 22.534 1.00 96.44 83 MET A N 1
ATOM 665 C CA . MET A 1 83 ? -16.243 -0.796 21.727 1.00 96.44 83 MET A CA 1
ATOM 666 C C . MET A 1 83 ? -17.742 -1.109 21.657 1.00 96.44 83 MET A C 1
ATOM 668 O O . MET A 1 83 ? -18.321 -1.539 22.651 1.00 96.44 83 MET A O 1
ATOM 672 N N . PHE A 1 84 ? -18.356 -0.936 20.485 1.00 95.69 84 PHE A N 1
ATOM 673 C CA . PHE A 1 84 ? -19.766 -1.287 20.272 1.00 95.69 84 PHE A CA 1
ATOM 674 C C . PHE A 1 84 ? -19.967 -2.789 20.006 1.00 95.69 84 PHE A C 1
ATOM 676 O O . PHE A 1 84 ? -20.811 -3.425 20.631 1.00 95.69 84 PHE A O 1
ATOM 683 N N . LEU A 1 85 ? -19.167 -3.365 19.104 1.00 94.75 85 LEU A N 1
ATOM 684 C CA . LEU A 1 85 ? -19.244 -4.766 18.687 1.00 94.75 85 LEU A CA 1
ATOM 685 C C . LEU A 1 85 ? -17.830 -5.326 18.495 1.00 94.75 85 LEU A C 1
ATOM 687 O O . LEU A 1 85 ? -16.955 -4.637 17.977 1.00 94.75 85 LEU A O 1
ATOM 691 N N . HIS A 1 86 ? -17.607 -6.576 18.901 1.00 95.44 86 HIS A N 1
ATOM 692 C CA . HIS A 1 86 ? -16.343 -7.285 18.697 1.00 95.44 86 HIS A CA 1
ATOM 693 C C . HIS A 1 86 ? -16.619 -8.734 18.293 1.00 95.44 86 HIS A C 1
ATOM 695 O O . HIS A 1 86 ? -16.996 -9.555 19.132 1.00 95.44 86 HIS A O 1
ATOM 701 N N . GLU A 1 87 ? -16.388 -9.039 17.020 1.00 94.38 87 GLU A N 1
ATOM 702 C CA . GLU A 1 87 ? -16.616 -10.350 16.411 1.00 94.38 87 GLU A CA 1
ATOM 703 C C . GLU A 1 87 ? -15.402 -10.788 15.585 1.00 94.38 87 GLU A C 1
ATOM 705 O O . GLU A 1 87 ? -14.485 -10.011 15.323 1.00 94.38 87 GLU A O 1
ATOM 710 N N . THR A 1 88 ? -15.376 -12.062 15.196 1.00 95.00 88 THR A N 1
ATOM 711 C CA . THR A 1 88 ? -14.341 -12.619 14.318 1.00 95.00 88 THR A CA 1
ATOM 712 C C . THR A 1 88 ? -14.915 -12.824 12.926 1.00 95.00 88 THR A C 1
ATOM 714 O O . THR A 1 88 ? -15.968 -13.437 12.777 1.00 95.00 88 THR A O 1
ATOM 717 N N . ILE A 1 89 ? -14.197 -12.346 11.912 1.00 93.50 89 ILE A N 1
ATOM 718 C CA . ILE A 1 89 ? -14.594 -12.449 10.508 1.00 93.50 89 ILE A CA 1
ATOM 719 C C . ILE A 1 89 ? -13.584 -13.334 9.781 1.00 93.50 89 ILE A C 1
ATOM 721 O O . ILE A 1 89 ? -12.375 -13.194 9.963 1.00 93.50 89 ILE A O 1
ATOM 725 N N . GLN A 1 90 ? -14.082 -14.239 8.940 1.00 94.81 90 GLN A N 1
ATOM 726 C CA . GLN A 1 90 ? -13.254 -15.035 8.045 1.00 94.81 90 GLN A CA 1
ATOM 727 C C . GLN A 1 90 ? -13.277 -14.416 6.647 1.00 94.81 90 GLN A C 1
ATOM 729 O O . GLN A 1 90 ? -14.329 -14.312 6.023 1.00 94.81 90 GLN A O 1
ATOM 734 N N . HIS A 1 91 ? -12.106 -14.029 6.146 1.00 93.56 91 HIS A N 1
ATOM 735 C CA . HIS A 1 91 ? -11.950 -13.451 4.814 1.00 93.56 91 HIS A CA 1
ATOM 736 C C . HIS A 1 91 ? -10.604 -13.831 4.191 1.00 93.56 91 HIS A C 1
ATOM 738 O O . HIS A 1 91 ? -9.724 -14.382 4.857 1.00 93.56 91 HIS A O 1
ATOM 744 N N . SER A 1 92 ? -10.435 -13.540 2.904 1.00 94.25 92 SER A N 1
ATOM 745 C CA . SER A 1 92 ? -9.133 -13.638 2.248 1.00 94.25 92 SER A CA 1
ATOM 746 C C . SER A 1 92 ? -8.264 -12.441 2.625 1.00 94.25 92 SER A C 1
ATOM 748 O O . SER A 1 92 ? -8.697 -11.300 2.498 1.00 94.25 92 SER A O 1
ATOM 750 N N . TYR A 1 93 ? -7.027 -12.705 3.045 1.00 94.38 93 TYR A N 1
ATOM 751 C CA . TYR A 1 93 ? -6.043 -11.679 3.387 1.00 94.38 93 TYR A CA 1
ATOM 752 C C . TYR A 1 93 ? -4.760 -11.896 2.571 1.00 94.38 93 TYR A C 1
ATOM 754 O O . TYR A 1 93 ? -4.400 -13.051 2.333 1.00 94.38 93 TYR A O 1
ATOM 762 N N . PRO A 1 94 ? -4.075 -10.838 2.103 1.00 94.19 94 PRO A N 1
ATOM 763 C CA . PRO A 1 94 ? -2.851 -10.983 1.325 1.00 94.19 94 PRO A CA 1
ATOM 764 C C . PRO A 1 94 ? -1.656 -11.380 2.205 1.00 94.19 94 PRO A C 1
ATOM 766 O O . PRO A 1 94 ? -1.405 -10.798 3.261 1.00 94.19 94 PRO A O 1
ATOM 769 N N . PHE A 1 95 ? -0.870 -12.343 1.724 1.00 94.12 95 PHE A N 1
ATOM 770 C CA . PHE A 1 95 ? 0.352 -12.817 2.374 1.00 94.12 95 PHE A CA 1
ATOM 771 C C . PHE A 1 95 ? 1.551 -12.690 1.438 1.00 94.12 95 PHE A C 1
ATOM 773 O O . PHE A 1 95 ? 1.423 -12.733 0.211 1.00 94.12 95 PHE A O 1
ATOM 780 N N . CYS A 1 96 ? 2.738 -12.536 2.021 1.00 92.56 96 CYS A N 1
ATOM 781 C CA . CYS A 1 96 ? 3.983 -12.558 1.274 1.00 92.56 96 CYS A CA 1
ATOM 782 C C . CYS A 1 96 ? 4.161 -13.932 0.624 1.00 92.56 96 CYS A C 1
ATOM 784 O O . CYS A 1 96 ? 4.312 -14.932 1.315 1.00 92.56 96 CYS A O 1
ATOM 786 N N . TRP A 1 97 ? 4.251 -13.965 -0.705 1.00 91.25 97 TRP A N 1
ATOM 787 C CA . TRP A 1 97 ? 4.412 -15.190 -1.500 1.00 91.25 97 TRP A CA 1
ATOM 788 C C . TRP A 1 97 ? 5.682 -16.009 -1.196 1.00 91.25 97 TRP A C 1
ATOM 790 O O . TRP A 1 97 ? 5.843 -17.101 -1.736 1.00 91.25 97 TRP A O 1
ATOM 800 N N . ARG A 1 98 ? 6.617 -15.465 -0.404 1.00 93.06 98 ARG A N 1
ATOM 801 C CA . ARG A 1 98 ? 7.893 -16.108 -0.059 1.00 93.06 98 ARG A CA 1
ATOM 802 C C . ARG A 1 98 ? 8.000 -16.525 1.406 1.00 93.06 98 ARG A C 1
ATOM 804 O O . ARG A 1 98 ? 8.692 -17.494 1.693 1.00 93.06 98 ARG A O 1
ATOM 811 N N . THR A 1 99 ? 7.424 -15.749 2.319 1.00 92.81 99 THR A N 1
ATOM 812 C CA . THR A 1 99 ? 7.595 -15.931 3.771 1.00 92.81 99 THR A CA 1
ATOM 813 C C . THR A 1 99 ? 6.295 -16.261 4.487 1.00 92.81 99 THR A C 1
ATOM 815 O O . THR A 1 99 ? 6.335 -16.485 5.690 1.00 92.81 99 THR A O 1
ATOM 818 N N . ASP A 1 100 ? 5.158 -16.234 3.786 1.00 91.50 100 ASP A N 1
ATOM 819 C CA . ASP A 1 100 ? 3.821 -16.451 4.349 1.00 91.50 100 ASP A CA 1
ATOM 820 C C . ASP A 1 100 ? 3.484 -15.510 5.519 1.00 91.50 100 ASP A C 1
ATOM 822 O O . ASP A 1 100 ? 2.622 -15.789 6.348 1.00 91.50 100 ASP A O 1
ATOM 826 N N . THR A 1 101 ? 4.151 -14.354 5.588 1.00 92.25 101 THR A N 1
ATOM 827 C CA . THR A 1 101 ? 3.854 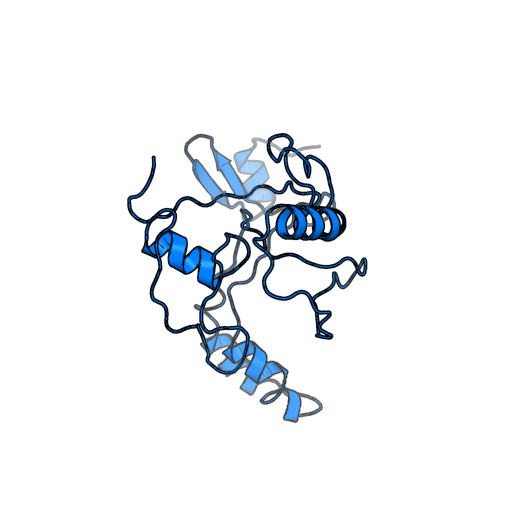-13.301 6.563 1.00 92.25 101 THR A CA 1
ATOM 828 C C . THR A 1 101 ? 2.724 -12.404 6.046 1.00 92.25 101 THR A C 1
ATOM 830 O O . THR A 1 101 ? 2.714 -12.097 4.846 1.00 92.25 101 THR A O 1
ATOM 833 N N . PRO A 1 102 ? 1.785 -11.954 6.903 1.00 92.81 102 PRO A N 1
ATOM 834 C CA . PRO A 1 102 ? 0.710 -11.050 6.493 1.00 92.81 102 PRO A CA 1
ATOM 835 C C . PRO A 1 102 ? 1.273 -9.755 5.901 1.00 92.81 102 PRO A C 1
ATOM 837 O O . PRO A 1 102 ? 2.191 -9.167 6.473 1.00 92.81 102 PRO A O 1
ATOM 840 N N . LEU A 1 103 ? 0.734 -9.309 4.766 1.00 94.12 103 LEU A N 1
ATOM 841 C CA . LEU A 1 103 ? 1.125 -8.035 4.164 1.00 94.12 103 LEU A CA 1
ATOM 842 C C . LEU A 1 103 ? 0.314 -6.881 4.745 1.00 94.12 103 LEU A C 1
ATOM 844 O O . LEU A 1 103 ? -0.850 -7.043 5.103 1.00 94.12 103 LEU A O 1
ATOM 848 N N . ILE A 1 104 ? 0.929 -5.703 4.760 1.00 93.75 104 ILE A N 1
ATOM 849 C CA . ILE A 1 104 ? 0.251 -4.435 5.008 1.00 93.75 104 ILE A CA 1
ATOM 850 C C . ILE A 1 104 ? 0.496 -3.477 3.857 1.00 93.75 104 ILE A C 1
ATOM 852 O O . ILE A 1 104 ? 1.535 -3.522 3.196 1.00 93.75 104 ILE A O 1
ATOM 856 N N . TYR A 1 105 ? -0.467 -2.594 3.650 1.00 93.00 105 TYR A N 1
ATOM 857 C CA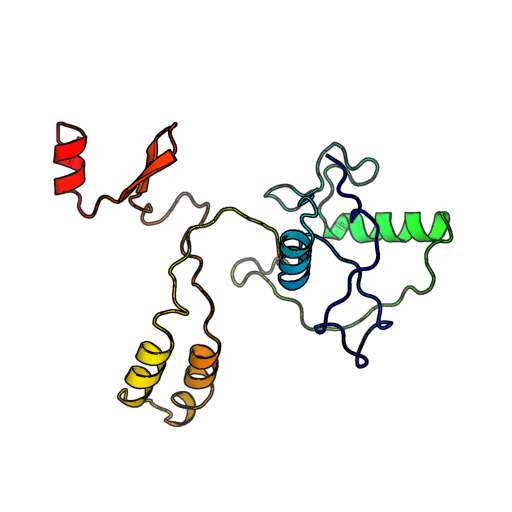 . TYR A 1 105 ? -0.315 -1.429 2.800 1.00 93.00 105 TYR A CA 1
ATOM 858 C C . TYR A 1 105 ? 0.233 -0.299 3.661 1.00 93.00 105 TYR A C 1
ATOM 860 O O . TYR A 1 105 ? -0.261 -0.075 4.759 1.00 93.00 105 TYR A O 1
ATOM 868 N N . LYS A 1 106 ? 1.284 0.366 3.187 1.00 91.81 106 LYS A N 1
ATOM 869 C CA . LYS A 1 106 ? 1.990 1.440 3.891 1.00 91.81 106 LYS A CA 1
ATOM 870 C C . LYS A 1 106 ? 2.513 2.434 2.853 1.00 91.81 106 LYS A C 1
ATOM 872 O O . LYS A 1 106 ? 2.980 1.985 1.799 1.00 91.81 106 LYS A O 1
ATOM 877 N N . PRO A 1 107 ? 2.470 3.750 3.118 1.00 88.56 107 PRO A N 1
ATOM 878 C CA . PRO A 1 107 ? 3.053 4.732 2.220 1.00 88.56 107 PRO A CA 1
ATOM 879 C C . PRO A 1 107 ? 4.581 4.615 2.272 1.00 88.56 107 PRO A C 1
ATOM 881 O O . PRO A 1 107 ? 5.213 4.916 3.279 1.00 88.56 107 PRO A O 1
ATOM 884 N N . ILE A 1 108 ? 5.186 4.160 1.176 1.00 89.00 108 ILE A N 1
ATOM 885 C CA . ILE A 1 108 ? 6.641 4.021 1.045 1.00 89.00 108 ILE A CA 1
ATOM 886 C C . ILE A 1 108 ? 7.140 4.777 -0.184 1.00 89.00 108 ILE A C 1
ATOM 888 O O . ILE A 1 108 ? 6.480 4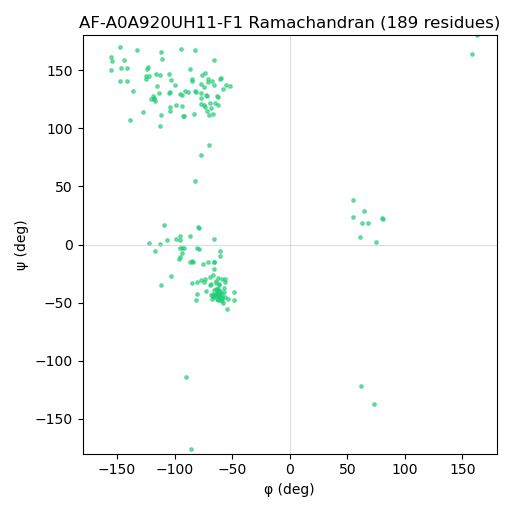.815 -1.224 1.00 89.00 108 ILE A O 1
ATOM 892 N N . SER A 1 109 ? 8.338 5.354 -0.085 1.00 86.81 109 SER A N 1
ATOM 893 C CA . SER A 1 109 ? 9.008 5.945 -1.244 1.00 86.81 109 SER A CA 1
ATOM 894 C C . SER A 1 109 ? 9.539 4.833 -2.148 1.00 86.81 109 SER A C 1
ATOM 896 O O . SER A 1 109 ? 10.360 4.017 -1.728 1.00 86.81 109 SER A O 1
ATOM 898 N N . THR A 1 110 ? 9.054 4.774 -3.388 1.00 90.81 110 THR A N 1
ATOM 899 C CA . THR A 1 110 ? 9.430 3.740 -4.358 1.00 90.81 110 THR A CA 1
ATOM 900 C C . THR A 1 110 ? 9.437 4.306 -5.778 1.00 90.81 110 THR A C 1
ATOM 902 O O . THR A 1 110 ? 8.713 5.244 -6.103 1.00 90.81 110 THR A O 1
ATOM 905 N N . TRP A 1 111 ? 10.261 3.717 -6.639 1.00 92.44 111 TRP A N 1
ATOM 906 C CA . TRP A 1 111 ? 10.294 3.994 -8.068 1.00 92.44 111 TRP A CA 1
ATOM 907 C C . TRP A 1 111 ? 9.203 3.204 -8.784 1.00 92.44 111 TRP A C 1
ATOM 909 O O . TRP A 1 111 ? 9.089 1.985 -8.600 1.00 92.44 111 TRP A O 1
ATOM 919 N N . PHE A 1 112 ? 8.451 3.897 -9.633 1.00 93.75 112 PHE A N 1
ATOM 920 C CA . PHE A 1 112 ? 7.408 3.326 -10.475 1.00 93.75 112 PHE A CA 1
ATOM 921 C C . PHE A 1 112 ? 7.745 3.485 -11.955 1.00 93.75 112 PHE A C 1
ATOM 923 O O . PHE A 1 112 ? 8.336 4.481 -12.372 1.00 93.75 112 PHE A O 1
ATOM 930 N N . VAL A 1 113 ? 7.328 2.506 -12.753 1.00 94.81 113 VAL A N 1
ATOM 931 C CA . VAL A 1 113 ? 7.198 2.651 -14.204 1.00 94.81 113 VAL A CA 1
ATOM 932 C C . VAL A 1 113 ? 5.746 3.004 -14.503 1.00 94.81 113 VAL A C 1
ATOM 934 O O . VAL A 1 113 ? 4.853 2.296 -14.037 1.00 94.81 113 VAL A O 1
ATOM 937 N N . ASN A 1 114 ? 5.532 4.062 -15.293 1.00 94.69 114 ASN A N 1
ATOM 938 C CA . ASN A 1 114 ? 4.206 4.489 -15.744 1.00 94.69 114 ASN A CA 1
ATOM 939 C C . ASN A 1 114 ? 3.645 3.481 -16.761 1.00 94.69 114 ASN A C 1
ATOM 941 O O . ASN A 1 114 ? 3.852 3.602 -17.973 1.00 94.69 114 ASN A O 1
ATOM 945 N N . VAL A 1 115 ? 3.004 2.435 -16.244 1.00 94.62 115 VAL A N 1
ATOM 946 C CA . VAL A 1 115 ? 2.410 1.351 -17.031 1.00 94.62 115 VAL A CA 1
ATOM 947 C C . VAL A 1 115 ? 1.053 1.783 -17.561 1.00 94.62 115 VAL A C 1
ATOM 949 O O . VAL A 1 115 ? 0.690 1.404 -18.676 1.00 94.62 115 VAL A O 1
ATOM 952 N N . GLU A 1 116 ? 0.328 2.622 -16.820 1.00 92.81 116 GLU A N 1
ATOM 953 C CA . GLU A 1 116 ? -0.985 3.111 -17.237 1.00 92.81 116 GLU A CA 1
ATOM 954 C C . GLU A 1 116 ? -0.917 3.820 -18.603 1.00 92.81 116 GLU A C 1
ATOM 956 O O . GLU A 1 116 ? -1.766 3.581 -19.465 1.00 92.81 116 GLU A O 1
ATOM 961 N N . ALA A 1 117 ? 0.159 4.570 -18.876 1.00 94.81 117 ALA A N 1
ATOM 962 C CA . ALA A 1 117 ? 0.396 5.225 -20.166 1.00 94.81 117 ALA A CA 1
ATOM 963 C C . ALA A 1 117 ? 0.626 4.263 -21.352 1.00 94.81 117 ALA A C 1
ATOM 965 O O . ALA A 1 117 ? 0.459 4.656 -22.510 1.00 94.81 117 ALA A O 1
ATOM 966 N N . ILE A 1 118 ? 1.025 3.010 -21.102 1.00 94.75 118 ILE A N 1
ATOM 967 C CA . ILE A 1 118 ? 1.294 2.001 -22.147 1.00 94.75 118 ILE A CA 1
ATOM 968 C C . ILE A 1 118 ? 0.297 0.836 -22.143 1.00 94.75 118 ILE A C 1
ATOM 970 O O . ILE A 1 118 ? 0.387 -0.049 -22.999 1.00 94.75 118 ILE A O 1
ATOM 974 N N . LYS A 1 119 ? -0.680 0.854 -21.235 1.00 94.06 119 LYS A N 1
ATOM 975 C CA . LYS A 1 119 ? -1.660 -0.214 -21.018 1.00 94.06 119 LYS A CA 1
ATOM 976 C C . LYS A 1 119 ? -2.410 -0.622 -22.288 1.00 94.06 119 LYS A C 1
ATOM 978 O O . LYS A 1 119 ? -2.453 -1.802 -22.632 1.00 94.06 119 LYS A O 1
ATOM 983 N N . GLU A 1 120 ? -2.906 0.353 -23.049 1.00 93.56 120 GLU A N 1
ATOM 984 C CA . GLU A 1 120 ? -3.627 0.107 -24.309 1.00 93.56 120 GLU A CA 1
ATOM 985 C C . GLU A 1 120 ? -2.755 -0.586 -25.365 1.00 93.56 120 GLU A C 1
ATOM 987 O O . GLU A 1 120 ? -3.205 -1.486 -26.084 1.00 93.56 120 GLU A O 1
ATOM 992 N N . LYS A 1 121 ? -1.469 -0.216 -25.436 1.00 95.19 121 LYS A N 1
ATOM 993 C CA . LYS A 1 121 ? -0.510 -0.863 -26.341 1.00 95.19 121 LYS A CA 1
ATOM 994 C C . LYS A 1 121 ? -0.260 -2.306 -25.916 1.00 95.19 121 LYS A C 1
ATOM 996 O O . LYS A 1 121 ? -0.294 -3.195 -26.766 1.00 95.19 121 LYS A O 1
ATOM 1001 N N . MET A 1 122 ? -0.065 -2.547 -24.617 1.00 94.94 122 MET A N 1
ATOM 1002 C CA . MET A 1 122 ? 0.116 -3.894 -24.068 1.00 94.94 122 MET A CA 1
ATOM 1003 C C . MET A 1 122 ? -1.091 -4.787 -24.365 1.00 94.94 122 MET A C 1
ATOM 1005 O O . MET A 1 122 ? -0.922 -5.905 -24.849 1.00 94.94 122 MET A O 1
ATOM 1009 N N . TYR A 1 123 ? -2.306 -4.283 -24.143 1.00 92.94 123 TYR A N 1
ATOM 1010 C CA . TYR A 1 123 ? -3.541 -5.007 -24.433 1.00 92.94 123 TYR A CA 1
ATOM 1011 C C . TYR A 1 123 ? -3.703 -5.308 -25.929 1.00 92.94 123 TYR A C 1
ATOM 1013 O O . TYR A 1 123 ? -4.007 -6.439 -26.314 1.00 92.94 123 TYR A O 1
ATOM 1021 N N . THR A 1 124 ? -3.430 -4.328 -26.793 1.00 94.25 124 THR A N 1
ATOM 1022 C CA . THR A 1 124 ? -3.496 -4.512 -28.250 1.00 94.25 124 THR A CA 1
ATOM 1023 C C . THR A 1 124 ? -2.483 -5.550 -28.732 1.00 94.25 124 THR A C 1
ATOM 1025 O O . THR A 1 124 ? -2.817 -6.409 -29.545 1.00 94.25 124 THR A O 1
ATOM 1028 N N . HIS A 1 125 ? -1.252 -5.519 -28.216 1.00 95.44 125 HIS A N 1
ATOM 1029 C CA . HIS A 1 125 ? -0.225 -6.508 -28.553 1.00 95.44 125 HIS A CA 1
ATOM 1030 C C . HIS A 1 125 ? -0.538 -7.894 -27.987 1.00 95.44 125 HIS A C 1
ATOM 1032 O O . HIS A 1 125 ? -0.303 -8.890 -28.661 1.00 95.44 125 HIS A O 1
ATOM 1038 N N . ASN A 1 126 ? -1.152 -7.993 -26.809 1.00 95.44 126 ASN A N 1
ATOM 1039 C CA . ASN A 1 126 ? -1.593 -9.277 -26.265 1.00 95.44 126 ASN A CA 1
ATOM 1040 C C . ASN A 1 126 ? -2.539 -10.030 -27.225 1.00 95.44 126 ASN A C 1
ATOM 1042 O O . ASN A 1 126 ? -2.489 -11.259 -27.303 1.00 95.44 126 ASN A O 1
ATOM 1046 N N . LYS A 1 127 ? -3.350 -9.310 -28.015 1.00 93.31 127 LYS A N 1
ATOM 1047 C CA . LYS A 1 127 ? -4.250 -9.916 -29.013 1.00 93.31 127 LYS A CA 1
ATOM 1048 C C . LYS A 1 127 ? -3.519 -10.602 -30.170 1.00 93.31 127 LYS A C 1
ATOM 1050 O O . LYS A 1 127 ? -4.079 -11.526 -30.758 1.00 93.31 127 LYS A O 1
ATOM 1055 N N . THR A 1 128 ? -2.298 -10.173 -30.495 1.00 95.62 128 THR A N 1
ATOM 1056 C CA . THR A 1 128 ? -1.505 -10.742 -31.599 1.00 95.62 128 THR A CA 1
ATOM 1057 C C . THR A 1 128 ? -0.728 -11.993 -31.185 1.00 95.62 128 THR A C 1
ATOM 1059 O O . THR A 1 128 ? -0.282 -12.752 -32.043 1.00 95.62 128 THR A O 1
ATOM 1062 N N . VAL A 1 129 ? -0.592 -12.238 -29.879 1.00 95.38 129 VAL A N 1
ATOM 1063 C CA . VAL A 1 129 ? 0.106 -13.401 -29.327 1.00 95.38 129 VAL A CA 1
ATOM 1064 C C . VAL A 1 129 ? -0.771 -14.652 -29.433 1.00 95.38 129 VAL A C 1
ATOM 1066 O O . VAL A 1 129 ? -1.972 -14.627 -29.150 1.00 95.38 129 VAL A O 1
ATOM 1069 N N . HIS A 1 130 ? -0.164 -15.777 -29.815 1.00 95.50 130 HIS A N 1
ATOM 1070 C CA . HIS A 1 130 ? -0.827 -17.078 -29.785 1.00 95.50 130 HIS A CA 1
ATOM 1071 C C . HIS A 1 130 ? -0.758 -17.683 -28.376 1.00 95.50 130 HIS A C 1
ATOM 1073 O O . HIS A 1 130 ? 0.315 -18.051 -27.903 1.00 95.50 130 HIS A O 1
ATOM 1079 N N . TRP A 1 131 ? -1.912 -17.797 -27.717 1.00 96.31 131 TRP A N 1
ATOM 1080 C CA . TRP A 1 131 ? -2.033 -18.354 -26.370 1.00 96.31 131 TRP A CA 1
ATOM 1081 C C . TRP A 1 131 ? -2.509 -19.802 -26.397 1.00 96.31 131 TRP A C 1
ATOM 1083 O O . TRP A 1 131 ? -3.479 -20.133 -27.081 1.00 96.31 131 TRP A O 1
ATOM 1093 N N . VAL A 1 132 ? -1.890 -20.641 -25.567 1.00 94.56 132 VAL A N 1
ATOM 1094 C CA . VAL A 1 132 ? -2.346 -22.007 -25.303 1.00 94.56 132 VAL A CA 1
ATOM 1095 C C . VAL A 1 132 ? -2.475 -22.194 -23.788 1.00 94.56 132 VAL A C 1
ATOM 1097 O O . VAL A 1 132 ? -1.457 -22.165 -23.098 1.00 94.56 132 VAL A O 1
ATOM 1100 N N . PRO A 1 133 ? -3.693 -22.399 -23.248 1.00 94.56 133 PRO A N 1
ATOM 1101 C CA . PRO A 1 133 ? -4.999 -22.359 -23.917 1.00 94.56 133 PRO A CA 1
ATOM 1102 C C . PRO A 1 133 ? -5.469 -20.934 -24.278 1.00 94.56 133 PRO A C 1
ATOM 1104 O O . PRO A 1 133 ? -5.229 -19.970 -23.550 1.00 94.56 133 PRO A O 1
ATOM 1107 N N . GLY A 1 134 ? -6.209 -20.808 -25.386 1.00 93.25 134 GLY A N 1
ATOM 1108 C CA . GLY A 1 134 ? -6.562 -19.509 -25.984 1.00 93.25 134 GLY A CA 1
ATOM 1109 C C . GLY A 1 134 ? -7.407 -18.576 -25.108 1.00 93.25 134 GLY A C 1
ATOM 1110 O O . GLY A 1 134 ? -7.259 -17.360 -25.197 1.00 93.25 134 GLY A O 1
ATOM 1111 N N . HIS A 1 135 ? -8.240 -19.112 -24.210 1.00 93.12 135 HIS A N 1
ATOM 1112 C CA . HIS A 1 135 ? -9.088 -18.300 -23.326 1.00 93.12 135 HIS A CA 1
ATOM 1113 C C . HIS A 1 135 ? -8.291 -17.454 -22.316 1.00 93.12 135 HIS A C 1
ATOM 1115 O O . HIS A 1 135 ? -8.850 -16.540 -21.718 1.00 93.12 135 HIS A O 1
ATOM 1121 N N . ILE A 1 136 ? -6.996 -17.727 -22.107 1.00 93.94 136 ILE A N 1
ATOM 1122 C CA . ILE A 1 136 ? -6.150 -16.928 -21.205 1.00 93.94 136 ILE A CA 1
ATOM 1123 C C . ILE A 1 136 ? -5.912 -15.524 -21.768 1.00 93.94 136 ILE A C 1
ATOM 1125 O O . ILE A 1 136 ? -5.874 -14.568 -20.988 1.00 93.94 136 ILE A O 1
ATOM 1129 N N . ARG A 1 137 ? -5.823 -15.401 -23.100 1.00 93.75 137 ARG A N 1
ATOM 1130 C CA . ARG A 1 137 ? -5.557 -14.144 -23.809 1.00 93.75 137 ARG A CA 1
ATOM 1131 C C . ARG A 1 137 ? -6.550 -13.056 -23.429 1.00 93.75 137 ARG A C 1
ATOM 1133 O O . ARG A 1 137 ? -6.137 -11.994 -22.982 1.00 93.75 137 ARG A O 1
ATOM 1140 N N . ASP A 1 138 ? -7.837 -13.352 -23.590 1.00 92.44 138 ASP A N 1
ATOM 1141 C CA . ASP A 1 138 ? -8.937 -12.410 -23.350 1.00 92.44 138 ASP A CA 1
ATOM 1142 C C . ASP A 1 138 ? -9.539 -12.589 -21.939 1.00 92.44 138 ASP A C 1
ATOM 1144 O O . ASP A 1 138 ? -10.302 -11.758 -21.457 1.00 92.44 138 ASP A O 1
ATOM 1148 N N . GLY A 1 139 ? -9.193 -13.689 -21.261 1.00 92.81 139 GLY A N 1
ATOM 1149 C CA . GLY A 1 139 ? -9.610 -14.004 -19.899 1.00 92.81 139 GLY A CA 1
ATOM 1150 C C . GLY A 1 139 ? -8.631 -13.468 -18.861 1.00 92.81 139 GLY A C 1
ATOM 1151 O O . GLY A 1 139 ? -8.509 -12.263 -18.667 1.00 92.81 139 GLY A O 1
ATOM 1152 N N . ARG A 1 140 ? -7.954 -14.373 -18.143 1.00 92.06 140 ARG A N 1
ATOM 1153 C CA . ARG A 1 140 ? -7.161 -14.027 -16.951 1.00 92.06 140 ARG A CA 1
ATOM 1154 C C . ARG A 1 140 ? -6.086 -12.970 -17.220 1.00 92.06 140 ARG A C 1
ATOM 1156 O O . ARG A 1 140 ? -5.944 -12.059 -16.414 1.00 92.06 140 ARG A O 1
ATOM 1163 N N . PHE A 1 141 ? -5.333 -13.094 -18.314 1.00 94.25 141 PHE A N 1
ATOM 1164 C CA . PHE A 1 141 ? -4.247 -12.159 -18.612 1.00 94.25 141 PHE A CA 1
ATOM 1165 C C . PHE A 1 141 ? -4.770 -10.861 -19.238 1.00 94.25 141 PHE A C 1
ATOM 1167 O O . PHE A 1 141 ? -4.371 -9.782 -18.813 1.00 94.25 141 PHE A O 1
ATOM 1174 N N . GLY A 1 142 ? -5.723 -10.952 -20.171 1.00 93.12 142 GLY A N 1
ATOM 1175 C CA . GLY A 1 142 ? -6.362 -9.781 -20.782 1.00 93.12 142 GLY A CA 1
ATOM 1176 C C . GLY A 1 142 ? -7.024 -8.862 -19.755 1.00 93.12 142 GLY A C 1
ATOM 1177 O O . GLY A 1 142 ? -6.706 -7.678 -19.704 1.00 93.12 142 GLY A O 1
ATOM 1178 N N . LYS A 1 143 ? -7.848 -9.420 -18.859 1.00 92.38 143 LYS A N 1
ATOM 1179 C CA . LYS A 1 143 ? -8.498 -8.657 -17.778 1.00 92.38 143 LYS A CA 1
ATOM 1180 C C . LYS A 1 143 ? -7.507 -8.063 -16.777 1.00 92.38 143 LYS A C 1
ATOM 1182 O O . LYS A 1 143 ? -7.772 -7.011 -16.201 1.00 92.38 143 LYS A O 1
ATOM 1187 N N . TRP A 1 144 ? -6.375 -8.733 -16.549 1.00 92.94 144 TRP A N 1
ATOM 1188 C CA . TRP A 1 144 ? -5.307 -8.188 -15.712 1.00 92.94 144 TRP A CA 1
ATOM 1189 C C . TRP A 1 144 ? -4.644 -6.979 -16.381 1.00 92.94 144 TRP A C 1
ATOM 1191 O O . TRP A 1 144 ? -4.454 -5.961 -15.725 1.00 92.94 144 TRP A O 1
ATOM 1201 N N . LEU A 1 145 ? -4.369 -7.054 -17.689 1.00 93.06 145 LEU A N 1
ATOM 1202 C CA . LEU A 1 145 ? -3.821 -5.931 -18.453 1.00 93.06 145 LEU A CA 1
ATOM 1203 C C . LEU A 1 145 ? -4.765 -4.725 -18.477 1.00 93.06 145 LEU A C 1
ATOM 1205 O O . LEU A 1 145 ? -4.299 -3.606 -18.313 1.00 93.06 145 LEU A O 1
ATOM 1209 N N . GLU A 1 146 ? -6.074 -4.931 -18.633 1.00 89.50 146 GLU A N 1
ATOM 1210 C CA . GLU A 1 146 ? -7.077 -3.848 -18.633 1.00 89.50 146 GLU A CA 1
ATOM 1211 C C . GLU A 1 146 ? -7.072 -3.028 -17.328 1.00 89.50 146 GLU A C 1
ATOM 1213 O O . GLU A 1 146 ? -7.324 -1.819 -17.344 1.00 89.50 146 GLU A O 1
ATOM 1218 N N . ASN A 1 147 ? -6.711 -3.667 -16.213 1.00 89.00 147 ASN A N 1
ATOM 1219 C CA . ASN A 1 147 ? -6.657 -3.072 -14.877 1.00 89.00 147 ASN A CA 1
ATOM 1220 C C . ASN A 1 147 ? -5.219 -2.883 -14.365 1.00 89.00 147 ASN A C 1
ATOM 122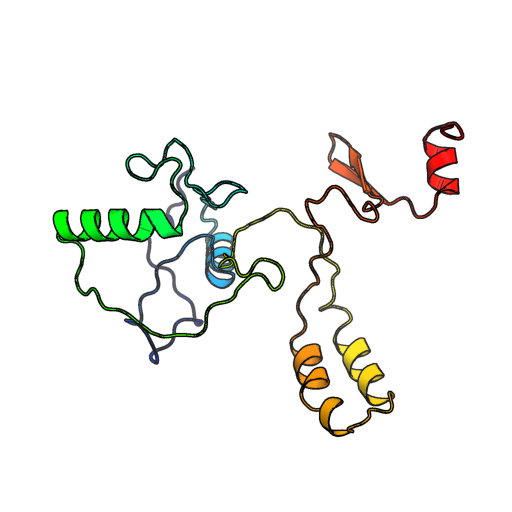2 O O . ASN A 1 147 ? -5.010 -2.712 -13.164 1.00 89.00 147 ASN A O 1
ATOM 1226 N N . ALA A 1 148 ? -4.220 -2.942 -15.253 1.00 90.50 148 ALA A N 1
ATOM 1227 C CA . ALA A 1 148 ? -2.826 -2.785 -14.864 1.00 90.50 148 ALA A CA 1
ATOM 1228 C C . ALA A 1 148 ? -2.586 -1.388 -14.273 1.00 90.50 148 ALA A C 1
ATOM 1230 O O . ALA A 1 148 ? -2.909 -0.377 -14.898 1.00 90.50 148 ALA A O 1
ATOM 1231 N N . ARG A 1 149 ? -2.010 -1.373 -13.070 1.00 91.12 149 ARG A N 1
ATOM 1232 C CA . ARG A 1 149 ? -1.528 -0.185 -12.362 1.00 91.12 149 ARG A CA 1
ATOM 1233 C C . ARG A 1 149 ? -0.043 0.026 -12.625 1.00 91.12 149 ARG A C 1
ATOM 1235 O O . ARG A 1 149 ? 0.643 -0.876 -13.117 1.00 91.12 149 ARG A O 1
ATOM 1242 N N . ASP A 1 150 ? 0.453 1.194 -12.241 1.00 93.38 150 ASP A N 1
ATOM 1243 C CA . ASP A 1 150 ? 1.876 1.499 -12.290 1.00 93.38 150 ASP A CA 1
ATOM 1244 C C . ASP A 1 150 ? 2.718 0.478 -11.528 1.00 93.38 150 ASP A C 1
ATOM 1246 O O . ASP A 1 150 ? 2.390 0.007 -10.434 1.00 93.38 150 ASP A O 1
ATOM 1250 N N . TRP A 1 151 ? 3.834 0.100 -12.145 1.00 93.38 151 TRP A N 1
ATOM 1251 C CA . TRP A 1 151 ? 4.642 -0.997 -11.647 1.00 93.38 151 TRP A CA 1
ATOM 1252 C C . TRP A 1 151 ? 5.729 -0.480 -10.713 1.00 93.38 151 TRP A C 1
ATOM 1254 O O . TRP A 1 151 ? 6.694 0.145 -11.151 1.00 93.38 151 TRP A O 1
ATOM 1264 N N . ALA A 1 152 ? 5.600 -0.787 -9.421 1.00 92.44 152 ALA A N 1
ATOM 1265 C CA . ALA A 1 152 ? 6.654 -0.548 -8.442 1.00 92.44 152 ALA A CA 1
ATOM 1266 C C . ALA A 1 152 ? 7.865 -1.454 -8.726 1.00 92.44 152 ALA A C 1
ATOM 1268 O O . ALA A 1 152 ? 7.795 -2.675 -8.523 1.00 92.44 152 ALA A O 1
ATOM 1269 N N . ILE A 1 153 ? 8.992 -0.864 -9.134 1.00 93.19 153 ILE A N 1
ATOM 1270 C CA . ILE A 1 153 ? 10.211 -1.592 -9.531 1.00 93.19 153 ILE A CA 1
ATOM 1271 C C . ILE A 1 153 ? 11.310 -1.588 -8.466 1.00 93.19 153 ILE A C 1
ATOM 1273 O O . ILE A 1 153 ? 12.091 -2.536 -8.411 1.00 93.19 153 ILE A O 1
ATOM 1277 N N . SER A 1 154 ? 11.377 -0.581 -7.588 1.00 92.62 154 SER A N 1
ATOM 1278 C CA . SER A 1 154 ? 12.415 -0.569 -6.549 1.00 92.62 154 SER A CA 1
ATOM 1279 C C . SER A 1 154 ? 12.111 -1.532 -5.415 1.00 92.62 154 SER A C 1
ATOM 1281 O O . SER A 1 154 ? 10.959 -1.758 -5.044 1.00 92.62 154 SER A O 1
ATOM 1283 N N . ARG A 1 155 ? 13.166 -2.119 -4.853 1.00 90.62 155 ARG A N 1
ATOM 1284 C CA . ARG A 1 155 ? 13.096 -3.010 -3.698 1.00 90.62 155 ARG A CA 1
ATOM 1285 C C . ARG A 1 155 ? 14.223 -2.642 -2.745 1.00 90.62 155 ARG A C 1
ATOM 1287 O O . ARG A 1 155 ? 15.370 -2.551 -3.173 1.00 90.62 155 ARG A O 1
ATOM 1294 N N . ASN A 1 156 ? 13.910 -2.506 -1.461 1.00 88.81 156 ASN A N 1
ATOM 1295 C CA . ASN A 1 156 ? 14.909 -2.270 -0.418 1.00 88.81 156 ASN A CA 1
ATOM 1296 C C . ASN A 1 156 ? 15.619 -3.593 -0.094 1.00 88.81 156 ASN A C 1
ATOM 1298 O O . ASN A 1 156 ? 15.260 -4.294 0.850 1.00 88.81 156 ASN A O 1
ATOM 1302 N N . ARG A 1 157 ? 16.552 -4.007 -0.962 1.00 90.38 157 ARG A N 1
ATOM 1303 C CA . ARG A 1 157 ? 17.279 -5.285 -0.888 1.00 90.38 157 ARG A CA 1
ATOM 1304 C C . ARG A 1 157 ? 18.740 -5.101 -1.282 1.00 90.38 157 ARG A C 1
ATOM 1306 O O . ARG A 1 157 ? 19.063 -4.262 -2.110 1.00 90.38 157 ARG A O 1
ATOM 1313 N N . PHE A 1 158 ? 19.598 -5.957 -0.731 1.00 90.50 158 PHE A N 1
ATOM 1314 C CA . PHE A 1 158 ? 21.039 -5.942 -1.005 1.00 90.50 158 PHE A CA 1
ATOM 1315 C C . PHE A 1 158 ? 21.435 -6.717 -2.270 1.00 90.50 158 PHE A C 1
ATOM 1317 O O . PHE A 1 158 ? 22.390 -6.350 -2.940 1.00 90.50 158 PHE A O 1
ATOM 1324 N N . TRP A 1 159 ? 20.717 -7.798 -2.597 1.00 92.94 159 TRP A N 1
ATOM 1325 C CA . TRP A 1 159 ? 21.023 -8.650 -3.750 1.00 92.94 159 TRP A CA 1
ATOM 1326 C C . TRP A 1 159 ? 20.055 -8.387 -4.904 1.00 92.94 159 TRP A C 1
ATOM 1328 O O . TRP A 1 159 ? 18.858 -8.667 -4.787 1.00 92.94 159 TRP A O 1
ATOM 1338 N N . GLY A 1 160 ? 20.582 -7.873 -6.015 1.00 93.12 160 GLY A N 1
ATOM 1339 C CA . GLY A 1 160 ? 19.839 -7.567 -7.235 1.00 93.12 160 GLY A CA 1
ATOM 1340 C C . GLY A 1 160 ? 20.622 -6.626 -8.149 1.00 93.12 160 GLY A C 1
ATOM 1341 O O . GLY A 1 160 ? 21.733 -6.213 -7.822 1.00 93.12 160 GLY A O 1
ATOM 1342 N N . THR A 1 161 ? 20.041 -6.280 -9.295 1.00 93.81 161 THR A N 1
ATOM 1343 C CA . THR A 1 161 ? 20.590 -5.240 -10.172 1.00 93.81 161 THR A CA 1
ATOM 1344 C C . THR A 1 161 ? 20.256 -3.866 -9.582 1.00 93.81 161 THR A C 1
ATOM 1346 O O . THR A 1 161 ? 19.069 -3.576 -9.409 1.00 93.81 161 THR A O 1
ATOM 1349 N N . PRO A 1 162 ? 21.253 -3.018 -9.262 1.00 93.81 162 PRO A N 1
ATOM 1350 C CA . PRO A 1 162 ? 20.993 -1.670 -8.772 1.00 93.81 162 PRO A CA 1
ATOM 1351 C C . PRO A 1 162 ? 20.217 -0.850 -9.804 1.00 93.81 162 PRO A C 1
ATOM 1353 O O . PRO A 1 162 ? 20.469 -0.953 -11.005 1.00 93.81 162 PRO A O 1
ATOM 1356 N N . ILE A 1 163 ? 19.297 -0.009 -9.335 1.00 94.62 163 ILE A N 1
ATOM 1357 C CA . ILE A 1 163 ? 18.679 1.010 -10.188 1.00 94.62 163 ILE A CA 1
ATOM 1358 C C . ILE A 1 163 ? 19.768 2.048 -10.494 1.00 94.62 163 ILE A C 1
ATOM 1360 O O . ILE A 1 163 ? 20.315 2.612 -9.544 1.00 94.62 163 ILE A O 1
ATOM 1364 N N . PRO A 1 164 ? 20.107 2.308 -11.771 1.00 95.06 164 PRO A N 1
ATOM 1365 C CA . PRO A 1 164 ? 21.248 3.142 -12.135 1.00 95.06 164 PRO A CA 1
ATOM 1366 C C . PRO A 1 164 ? 20.884 4.631 -12.071 1.00 95.06 164 PRO A C 1
ATOM 1368 O O . PRO A 1 164 ? 21.012 5.366 -13.047 1.00 95.06 164 PRO A O 1
ATOM 1371 N N . VAL A 1 165 ? 20.387 5.071 -10.917 1.00 94.50 165 VAL A N 1
ATOM 1372 C CA . VAL A 1 165 ? 19.952 6.443 -10.673 1.00 94.50 165 VAL A CA 1
ATOM 1373 C C . VAL A 1 165 ? 20.809 7.067 -9.580 1.00 94.50 165 VAL A C 1
ATOM 1375 O O . VAL A 1 165 ? 20.859 6.577 -8.454 1.00 94.50 165 VAL A O 1
ATOM 1378 N N . TRP A 1 166 ? 21.430 8.194 -9.908 1.00 93.81 166 TRP A N 1
ATOM 1379 C CA . TRP A 1 166 ? 22.151 9.053 -8.981 1.00 93.81 166 TRP A CA 1
ATOM 1380 C C . TRP A 1 166 ? 21.299 10.277 -8.686 1.00 93.81 166 TRP A C 1
ATOM 1382 O O . TRP A 1 166 ? 20.788 10.924 -9.601 1.00 93.81 166 TRP A O 1
ATOM 1392 N N . LYS A 1 167 ? 21.145 10.599 -7.402 1.00 92.75 167 LYS A N 1
ATOM 1393 C CA . LYS A 1 167 ? 20.426 11.784 -6.940 1.00 92.75 167 LYS A CA 1
ATOM 1394 C C . LYS A 1 167 ? 21.384 12.677 -6.161 1.00 92.75 167 LYS A C 1
ATOM 1396 O O . LYS A 1 167 ? 22.051 12.199 -5.248 1.00 92.75 167 LYS A O 1
ATOM 1401 N N . SER A 1 168 ? 21.459 13.949 -6.523 1.00 92.06 168 SER A N 1
ATOM 1402 C CA . SER A 1 168 ? 22.231 14.953 -5.790 1.00 92.06 168 SER A CA 1
ATOM 1403 C C . SER A 1 168 ? 21.449 15.508 -4.593 1.00 92.06 168 SER A C 1
ATOM 1405 O O . SER A 1 168 ? 20.232 15.333 -4.483 1.00 92.06 168 SER A O 1
ATOM 1407 N N . GLU A 1 169 ? 22.139 16.226 -3.704 1.00 92.12 169 GLU A N 1
ATOM 1408 C CA . GLU A 1 169 ? 21.517 16.907 -2.557 1.00 92.12 169 GLU A CA 1
ATOM 1409 C C . GLU A 1 169 ? 20.492 17.969 -2.995 1.00 92.12 169 GLU A C 1
ATOM 1411 O O . GLU A 1 169 ? 19.440 18.106 -2.374 1.00 92.12 169 GLU A O 1
ATOM 1416 N N . ASP A 1 170 ? 20.726 18.645 -4.128 1.00 91.38 170 ASP A N 1
ATOM 1417 C CA . ASP A 1 170 ? 19.780 19.585 -4.754 1.00 91.38 170 ASP A CA 1
ATOM 1418 C C . ASP A 1 170 ? 18.669 18.889 -5.569 1.00 91.38 170 ASP A C 1
ATOM 1420 O O . ASP A 1 170 ? 17.964 19.525 -6.350 1.00 91.38 170 ASP A O 1
ATOM 1424 N N . SER A 1 171 ? 18.480 17.579 -5.373 1.00 87.62 171 SER A N 1
ATOM 1425 C CA . SER A 1 171 ? 17.428 16.757 -5.985 1.00 87.62 171 SER A CA 1
ATOM 1426 C C . SER A 1 171 ? 17.472 16.632 -7.510 1.00 87.62 171 SER A C 1
ATOM 1428 O O . SER A 1 171 ? 16.487 16.199 -8.112 1.00 87.62 171 SER A O 1
ATOM 1430 N N . LYS A 1 172 ? 18.609 16.917 -8.154 1.00 91.81 172 LYS A N 1
ATOM 1431 C CA . LYS A 1 172 ? 18.812 16.532 -9.556 1.00 91.81 172 LYS A CA 1
ATOM 1432 C C . LYS A 1 172 ? 18.983 15.021 -9.641 1.00 91.81 172 LYS A C 1
ATOM 1434 O O . LYS A 1 172 ? 19.636 14.407 -8.800 1.00 91.81 172 LYS A O 1
ATOM 1439 N N . VAL A 1 173 ? 18.383 14.432 -10.667 1.00 94.75 173 VAL A N 1
ATOM 1440 C CA . VAL A 1 173 ? 18.370 12.987 -10.894 1.00 94.75 173 VAL A CA 1
ATOM 1441 C C . VAL A 1 173 ? 19.065 12.699 -12.220 1.00 94.75 173 VAL A C 1
ATOM 1443 O O . VAL A 1 173 ? 18.691 13.260 -13.248 1.00 94.75 173 VAL A O 1
ATOM 1446 N N . LEU A 1 174 ? 20.063 11.820 -12.193 1.00 94.75 174 LEU A N 1
ATOM 1447 C CA . LEU A 1 174 ? 20.789 11.329 -13.360 1.00 94.75 174 LEU A CA 1
ATOM 1448 C C . LEU A 1 174 ? 20.584 9.818 -13.475 1.00 94.75 174 LEU A C 1
ATOM 1450 O O . LEU A 1 174 ? 20.857 9.088 -12.526 1.00 94.75 174 LEU A O 1
ATOM 1454 N N . CYS A 1 175 ? 20.117 9.350 -14.632 1.00 96.06 175 CYS A N 1
ATOM 1455 C CA . CYS A 1 175 ? 19.990 7.927 -14.937 1.00 96.06 175 CYS A CA 1
ATOM 1456 C C . CYS A 1 175 ? 21.119 7.518 -15.884 1.00 96.06 175 CYS A C 1
ATOM 1458 O O . CYS A 1 175 ? 21.190 8.045 -16.992 1.00 96.06 175 CYS A O 1
ATOM 1460 N N . VAL A 1 176 ? 21.985 6.604 -15.451 1.00 96.00 176 VAL A N 1
ATOM 1461 C CA . VAL A 1 176 ? 23.135 6.144 -16.237 1.00 96.00 176 VAL A CA 1
ATOM 1462 C C . VAL A 1 176 ? 22.739 4.896 -17.019 1.00 96.00 176 VAL A C 1
ATOM 1464 O O . VAL A 1 176 ? 22.355 3.877 -16.450 1.00 96.00 176 VAL A O 1
ATOM 1467 N N . GLY A 1 177 ? 22.819 4.967 -18.343 1.00 95.62 177 GLY A N 1
ATOM 1468 C CA . GLY A 1 177 ? 22.343 3.923 -19.246 1.00 95.62 177 GLY A CA 1
ATOM 1469 C C . GLY A 1 177 ? 23.346 2.800 -19.505 1.00 95.62 177 GLY A C 1
ATOM 1470 O O . GLY A 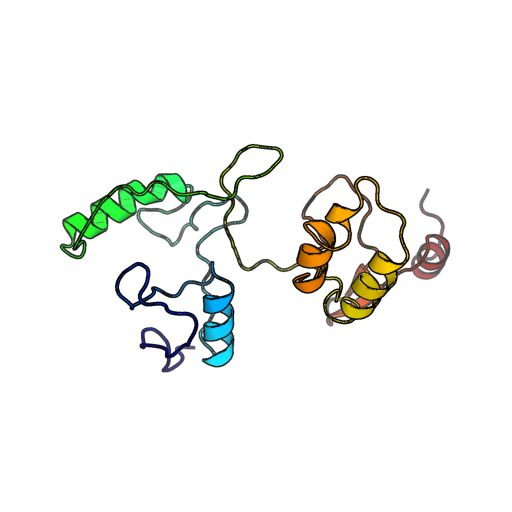1 177 ? 22.967 1.763 -20.049 1.00 95.62 177 GLY A O 1
ATOM 1471 N N . SER A 1 178 ? 24.624 2.978 -19.153 1.00 95.44 178 SER A N 1
ATOM 1472 C CA . SER A 1 178 ? 25.660 1.970 -19.411 1.00 95.44 178 SER A CA 1
ATOM 1473 C C . SER A 1 178 ? 26.856 2.052 -18.462 1.00 95.44 178 SER A C 1
ATOM 1475 O O . SER A 1 178 ? 27.131 3.088 -17.860 1.00 95.44 178 SER A O 1
ATOM 1477 N N . VAL A 1 179 ? 27.619 0.956 -18.383 1.00 93.56 179 VAL A N 1
ATOM 1478 C CA . VAL A 1 179 ? 28.902 0.921 -17.660 1.00 93.56 179 VAL A CA 1
ATOM 1479 C C . VAL A 1 179 ? 29.894 1.926 -18.253 1.00 93.56 179 VAL A C 1
ATOM 1481 O O . VAL A 1 179 ? 30.570 2.620 -17.506 1.00 93.56 179 VAL A O 1
ATOM 1484 N N . GLU A 1 180 ? 29.938 2.066 -19.582 1.00 94.19 180 GLU A N 1
ATOM 1485 C CA . GLU A 1 180 ? 30.818 3.030 -20.257 1.00 94.19 180 GLU A CA 1
ATOM 1486 C C . GLU A 1 180 ? 30.473 4.482 -19.888 1.00 94.19 180 GLU A C 1
ATOM 1488 O O . GLU A 1 180 ? 31.359 5.305 -19.665 1.00 94.19 180 GLU A O 1
ATOM 1493 N N . GLU A 1 181 ? 29.182 4.811 -19.815 1.00 93.94 181 GLU A N 1
ATOM 1494 C CA . GLU A 1 181 ? 28.729 6.126 -19.361 1.00 93.94 181 GLU A CA 1
ATOM 1495 C C . GLU A 1 181 ? 29.128 6.373 -17.903 1.00 93.94 181 GLU A C 1
ATOM 1497 O O . GLU A 1 181 ? 29.643 7.446 -17.590 1.00 93.94 181 GLU A O 1
ATOM 1502 N N . LEU A 1 182 ? 28.975 5.367 -17.034 1.00 93.38 182 LEU A N 1
ATOM 1503 C CA . LEU A 1 182 ? 29.401 5.468 -15.641 1.00 93.38 182 LEU A CA 1
ATOM 1504 C C . LEU A 1 182 ? 30.908 5.730 -15.529 1.00 93.38 182 LEU A C 1
ATOM 1506 O O . LEU A 1 182 ? 31.305 6.662 -14.838 1.00 93.38 182 LEU A O 1
ATOM 1510 N N . GLU A 1 183 ? 31.733 4.967 -16.251 1.00 93.44 183 GLU A N 1
ATOM 1511 C CA . GLU A 1 183 ? 33.196 5.122 -16.271 1.00 93.44 183 GLU A CA 1
ATOM 1512 C C . GLU A 1 183 ? 33.624 6.536 -16.694 1.00 93.44 183 GLU A C 1
ATOM 1514 O O . GLU A 1 183 ? 34.545 7.114 -16.107 1.00 93.44 183 GLU A O 1
ATOM 1519 N N . LYS A 1 184 ? 32.941 7.118 -17.691 1.00 93.31 184 LYS A N 1
ATOM 1520 C CA . LYS A 1 184 ? 33.187 8.496 -18.149 1.00 93.31 184 LYS A CA 1
ATOM 1521 C C . LYS A 1 184 ? 32.834 9.528 -17.079 1.00 93.31 184 LYS A C 1
ATOM 1523 O O . LYS A 1 184 ? 33.559 10.507 -16.930 1.00 93.31 184 LYS A O 1
ATOM 1528 N N . LEU A 1 185 ? 31.741 9.315 -16.346 1.00 91.69 185 LEU A N 1
ATOM 1529 C CA . LEU A 1 185 ? 31.275 10.223 -15.295 1.00 91.69 185 LEU A CA 1
ATOM 1530 C C . LEU A 1 185 ? 32.126 10.143 -14.019 1.00 91.69 185 LEU A C 1
ATOM 1532 O O . LEU A 1 185 ? 32.292 11.155 -13.344 1.00 91.69 185 LEU A O 1
ATOM 1536 N N . THR A 1 186 ? 32.679 8.970 -13.689 1.00 89.94 186 THR A N 1
ATOM 1537 C CA . THR A 1 186 ? 33.479 8.758 -12.467 1.00 89.94 186 THR A CA 1
ATOM 1538 C C . THR A 1 186 ? 34.983 8.940 -12.664 1.00 89.94 186 THR A C 1
ATOM 1540 O O . THR A 1 186 ? 35.726 8.937 -11.685 1.00 89.94 186 THR A O 1
ATOM 1543 N N . GLY A 1 187 ? 35.453 9.122 -13.902 1.00 81.94 187 GLY A N 1
ATOM 1544 C CA . GLY A 1 187 ? 36.856 9.428 -14.195 1.00 81.94 187 GLY A CA 1
ATOM 1545 C C . GLY A 1 187 ? 37.802 8.221 -14.199 1.00 81.94 187 GLY A C 1
ATOM 1546 O O . GLY A 1 187 ? 39.009 8.407 -14.049 1.00 81.94 187 GLY A O 1
ATOM 1547 N N . GLY A 1 188 ? 37.299 6.996 -14.392 1.00 67.38 188 GLY A N 1
ATOM 1548 C CA . GLY A 1 188 ? 38.146 5.809 -14.551 1.00 67.38 188 GLY A CA 1
ATOM 1549 C C . GLY A 1 188 ? 37.456 4.476 -14.255 1.00 67.38 188 GLY A C 1
ATOM 1550 O O . GLY A 1 188 ? 36.398 4.429 -13.629 1.00 67.38 188 GLY A O 1
ATOM 1551 N N . LYS A 1 189 ? 38.087 3.380 -14.706 1.00 54.56 189 LYS A N 1
ATOM 1552 C CA . LYS A 1 189 ? 37.676 2.002 -14.400 1.00 54.56 189 LYS A CA 1
ATOM 1553 C C . LYS A 1 189 ? 37.909 1.706 -12.921 1.00 54.56 189 LYS A C 1
ATOM 1555 O O . LYS A 1 189 ? 39.056 1.694 -12.480 1.00 54.56 189 LYS A O 1
ATOM 1560 N 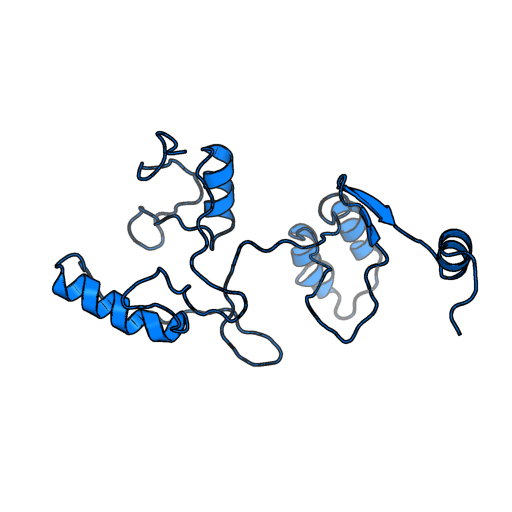N . ASN A 1 190 ? 36.838 1.428 -12.184 1.00 57.91 190 ASN A N 1
ATOM 1561 C CA . ASN A 1 190 ? 36.950 0.837 -10.853 1.00 57.91 190 ASN A CA 1
ATOM 1562 C C . ASN A 1 190 ? 37.549 -0.576 -11.007 1.00 57.91 190 ASN A C 1
ATOM 1564 O O . ASN A 1 190 ? 37.017 -1.372 -11.783 1.00 57.91 190 ASN A O 1
ATOM 1568 N N . GLN A 1 191 ? 38.689 -0.831 -10.350 1.00 41.75 191 GLN A N 1
ATOM 1569 C CA . GLN A 1 191 ? 39.310 -2.162 -10.248 1.00 41.75 191 GLN A CA 1
ATOM 1570 C C . GLN A 1 191 ? 38.412 -3.142 -9.498 1.00 41.75 191 GLN A C 1
ATOM 1572 O O . GLN A 1 191 ? 37.768 -2.708 -8.515 1.00 41.75 191 GLN A O 1
#

Solvent-accessible surface area (backbone atoms only — not comparable to full-atom values): 12533 Å² total; per-residue (Å²): 132,85,45,97,56,65,97,57,94,79,90,72,83,86,71,51,92,88,58,92,79,70,72,80,89,79,49,52,53,37,72,69,35,42,52,49,25,64,75,65,60,43,84,84,68,78,64,54,51,97,87,44,23,26,37,78,86,56,58,98,42,35,67,31,42,60,78,69,33,49,63,56,53,53,49,50,33,50,76,70,68,72,56,87,79,88,84,89,84,90,77,93,77,65,52,38,96,87,74,72,44,78,62,81,58,67,86,69,95,70,48,65,45,78,36,58,86,45,31,69,60,53,49,57,53,50,70,76,54,90,49,88,66,55,65,40,49,74,36,70,55,33,55,46,41,80,66,48,61,59,42,74,70,62,70,101,67,90,84,75,85,78,77,54,63,48,71,49,95,89,68,50,76,47,75,56,92,42,72,70,56,47,31,66,75,71,74,50,82,84,128

Mean predicted aligned error: 6.41 Å